Protein AF-A0A0K0EA32-F1 (afdb_monomer)

Secondary structure (DSSP, 8-state):
--TTTHHHHHHHHHHHTS------STTS----TT-------HHHHHHHHHHHHHHHS--HHHHHHHHHHHHHHHHHHHHHHHHHHT--PPTT--HHHHHHHHHHHHHHH-TT--HHHHHS-S--TTSPPPHHHHHHHHHHHHHHHHHS-HHHHTTS----GGG-SHHHHHHHHHHHHHHHHHHHHHHHHHHHHTT-

Radius of gyration: 29.3 Å; Cα contacts (8 Å, |Δi|>4): 112; chains: 1; bounding box: 72×44×86 Å

Solvent-accessible surface area (backbone atoms only — not comparable to full-atom values): 11504 Å² total; per-residue (Å²): 135,70,76,73,58,60,61,54,53,55,54,51,59,63,56,67,76,48,88,74,78,76,80,72,66,86,78,55,80,92,64,71,90,84,61,81,79,82,77,86,48,72,67,60,49,52,52,54,49,49,55,50,45,67,74,68,49,74,50,75,68,54,48,51,52,50,50,49,51,51,50,50,51,53,55,46,50,55,52,36,51,56,56,49,60,67,52,56,42,51,90,92,53,51,63,64,61,38,50,52,54,46,51,55,48,44,43,72,54,40,73,86,59,64,61,57,47,39,64,46,60,72,73,49,90,88,68,70,75,51,75,64,50,52,50,50,18,48,51,47,24,52,39,54,48,72,15,40,48,66,76,39,3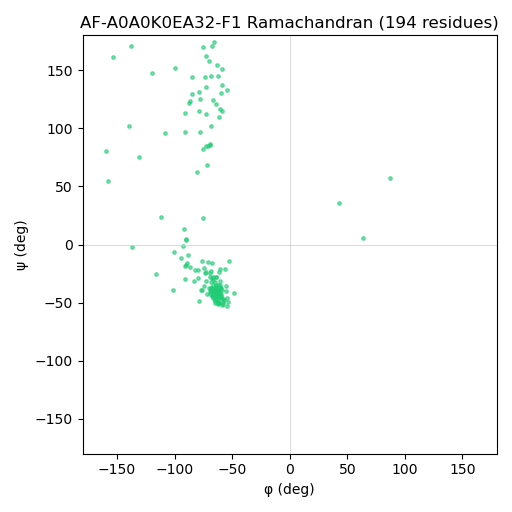9,75,68,36,81,83,67,61,77,50,54,43,10,46,43,53,54,50,55,45,31,41,56,41,47,54,53,50,52,54,51,54,53,52,52,56,50,52,58,60,63,72,72,112

Structure (mmCIF, N/CA/C/O backbone):
data_AF-A0A0K0EA32-F1
#
_entry.id   AF-A0A0K0EA32-F1
#
loop_
_atom_site.group_PDB
_atom_site.id
_atom_site.type_symbol
_atom_site.label_atom_id
_atom_site.label_alt_id
_atom_site.label_comp_id
_atom_site.label_asym_id
_atom_site.label_entity_id
_atom_site.label_seq_id
_atom_site.pdbx_PDB_ins_code
_atom_site.Cartn_x
_atom_site.Cartn_y
_atom_site.Cartn_z
_atom_site.occupancy
_atom_site.B_iso_or_equiv
_atom_site.auth_seq_id
_atom_site.auth_comp_id
_atom_site.auth_asym_id
_atom_site.auth_atom_id
_atom_site.pdbx_PDB_model_num
ATOM 1 N N . MET A 1 1 ? 45.893 27.248 -43.439 1.00 46.94 1 MET A N 1
ATOM 2 C CA . MET A 1 1 ? 45.389 26.050 -42.734 1.00 46.94 1 MET A CA 1
ATOM 3 C C . MET A 1 1 ? 45.013 26.507 -41.342 1.00 46.94 1 MET A C 1
ATOM 5 O O . MET A 1 1 ? 45.893 26.817 -40.550 1.00 46.94 1 MET A O 1
ATOM 9 N N . ASP A 1 2 ? 43.717 26.714 -41.134 1.00 43.81 2 ASP A N 1
ATOM 10 C CA . ASP A 1 2 ? 43.195 27.586 -40.085 1.00 43.81 2 ASP A CA 1
ATOM 11 C C . ASP A 1 2 ? 43.191 26.942 -38.690 1.00 43.81 2 ASP A C 1
ATOM 13 O O . ASP A 1 2 ? 42.685 25.839 -38.474 1.00 43.81 2 ASP A O 1
ATOM 17 N N . SER A 1 3 ? 43.727 27.707 -37.734 1.00 47.16 3 SER A N 1
ATOM 18 C CA . SER A 1 3 ? 43.831 27.471 -36.281 1.00 47.16 3 SER A CA 1
ATOM 19 C C . SER A 1 3 ? 42.496 27.131 -35.579 1.00 47.16 3 SER A C 1
ATOM 21 O O . SER A 1 3 ? 42.460 26.603 -34.467 1.00 47.16 3 SER A O 1
ATOM 23 N N . THR A 1 4 ? 41.367 27.356 -36.247 1.00 47.06 4 THR A N 1
ATOM 24 C CA . THR A 1 4 ? 40.002 27.138 -35.747 1.00 47.06 4 THR A CA 1
ATOM 25 C C . THR A 1 4 ? 39.573 25.669 -35.679 1.00 47.06 4 THR A C 1
ATOM 27 O O . THR A 1 4 ? 38.640 25.344 -34.942 1.00 47.06 4 THR A O 1
ATOM 30 N N . ASN A 1 5 ? 40.225 24.766 -36.421 1.00 47.91 5 ASN A N 1
ATOM 31 C CA . ASN A 1 5 ? 39.877 23.337 -36.407 1.00 47.91 5 ASN A CA 1
ATOM 32 C C . ASN A 1 5 ? 40.525 22.576 -35.238 1.00 47.91 5 ASN A C 1
ATOM 34 O O . ASN A 1 5 ? 39.907 21.664 -34.688 1.00 47.91 5 ASN A O 1
ATOM 38 N N . ALA A 1 6 ? 41.715 22.995 -34.795 1.00 49.69 6 ALA A N 1
ATOM 39 C CA . ALA A 1 6 ? 42.416 22.379 -33.665 1.00 49.69 6 ALA A CA 1
ATOM 40 C C . ALA A 1 6 ? 41.649 22.554 -32.339 1.00 49.69 6 ALA A C 1
ATOM 42 O O . ALA A 1 6 ? 41.520 21.619 -31.551 1.00 49.69 6 ALA A O 1
ATOM 43 N N . THR A 1 7 ? 41.035 23.722 -32.136 1.00 52.66 7 THR A N 1
ATOM 44 C CA . THR A 1 7 ? 40.291 24.062 -30.911 1.00 52.66 7 THR A CA 1
ATOM 45 C C . THR A 1 7 ? 38.953 23.329 -30.777 1.00 52.66 7 THR A C 1
ATOM 47 O O . THR A 1 7 ? 38.445 23.162 -29.666 1.00 52.66 7 THR A O 1
ATOM 50 N N . LYS A 1 8 ? 38.361 22.871 -31.888 1.00 52.28 8 LYS A N 1
ATOM 51 C CA . LYS A 1 8 ? 37.140 22.046 -31.864 1.00 52.28 8 LYS A CA 1
ATOM 52 C C . LYS A 1 8 ? 37.446 20.596 -31.484 1.00 52.28 8 LYS A C 1
ATOM 54 O O . LYS A 1 8 ? 36.698 20.013 -30.702 1.00 52.28 8 LYS A O 1
ATOM 59 N N . LEU A 1 9 ? 38.560 20.050 -31.974 1.00 51.03 9 LEU A N 1
ATOM 60 C CA . LEU A 1 9 ? 38.994 18.684 -31.668 1.00 51.03 9 LEU A CA 1
ATOM 61 C C . LEU A 1 9 ? 39.428 18.534 -30.197 1.00 51.03 9 LEU A C 1
ATOM 63 O O . LEU A 1 9 ? 39.088 17.540 -29.560 1.00 51.03 9 LEU A O 1
ATOM 67 N N . GLU A 1 10 ? 40.077 19.558 -29.629 1.00 52.84 10 GLU A N 1
ATOM 68 C CA . GLU A 1 10 ? 40.438 19.623 -28.200 1.00 52.84 10 GLU A CA 1
ATOM 69 C C . GLU A 1 10 ? 39.224 19.666 -27.259 1.00 52.84 10 GLU A C 1
ATOM 71 O O . GLU A 1 10 ? 39.254 19.118 -26.155 1.00 52.84 10 GLU A O 1
ATOM 76 N N . LYS A 1 11 ? 38.131 20.321 -27.674 1.00 53.47 11 LYS A N 1
ATOM 77 C CA . LYS A 1 11 ? 36.888 20.342 -26.887 1.00 53.47 11 LYS A CA 1
ATOM 78 C C . LYS A 1 11 ? 36.203 18.975 -26.872 1.00 53.47 11 LYS A C 1
ATOM 80 O O . LYS A 1 11 ? 35.705 18.579 -25.824 1.00 53.47 11 LYS A O 1
ATOM 85 N N . LEU A 1 12 ? 36.241 18.246 -27.991 1.00 47.94 12 LEU A N 1
ATOM 86 C CA . LEU A 1 12 ? 35.686 16.892 -28.112 1.00 47.94 12 LEU A CA 1
ATOM 87 C C . LEU A 1 12 ? 36.466 15.859 -27.286 1.00 47.94 12 LEU A C 1
ATOM 89 O O . LEU A 1 12 ? 35.857 15.032 -26.609 1.00 47.94 12 LEU A O 1
ATOM 93 N N . THR A 1 13 ? 37.799 15.944 -27.267 1.00 51.16 13 THR A N 1
ATOM 94 C CA . THR A 1 13 ? 38.648 15.043 -26.460 1.00 51.16 13 THR A CA 1
ATOM 95 C C . THR A 1 13 ? 38.458 15.248 -24.957 1.00 51.16 13 THR A C 1
ATOM 97 O O . THR A 1 13 ? 38.542 14.286 -24.196 1.00 51.16 13 THR A O 1
ATOM 100 N N . LYS A 1 14 ? 38.122 16.466 -24.508 1.00 51.94 14 LYS A N 1
ATOM 101 C CA . LYS A 1 14 ? 37.807 16.737 -23.093 1.00 51.94 14 LYS A CA 1
ATOM 102 C C . LYS A 1 14 ? 36.453 16.180 -22.643 1.00 51.94 14 LYS A C 1
ATOM 104 O O . LYS A 1 14 ? 36.330 15.800 -21.483 1.00 51.94 14 LYS A O 1
ATOM 109 N N . THR A 1 15 ? 35.459 16.100 -23.528 1.00 48.88 15 THR A N 1
ATOM 110 C CA . THR A 1 15 ? 34.155 15.479 -23.222 1.00 48.88 15 THR A CA 1
ATOM 111 C C . THR A 1 15 ? 34.164 13.958 -23.351 1.00 48.88 15 THR A C 1
ATOM 113 O O . THR A 1 15 ? 33.343 13.303 -22.722 1.00 48.88 15 THR A O 1
ATOM 116 N N . PHE A 1 16 ? 35.105 13.383 -24.108 1.00 40.44 16 PHE A N 1
ATOM 117 C CA . PHE A 1 16 ? 35.206 11.930 -24.296 1.00 40.44 16 PHE A CA 1
ATOM 118 C C . PHE A 1 16 ? 35.643 11.180 -23.023 1.00 40.44 16 PHE A C 1
ATOM 120 O O . PHE A 1 16 ? 35.297 10.020 -22.840 1.00 40.44 16 PHE A O 1
ATOM 127 N N . ASN A 1 17 ? 36.348 11.858 -22.109 1.00 45.97 17 ASN A N 1
ATOM 128 C CA . ASN A 1 17 ? 36.774 11.298 -20.819 1.00 45.97 17 ASN A CA 1
ATOM 129 C C . ASN A 1 17 ? 35.759 11.508 -19.682 1.00 45.97 17 ASN A C 1
ATOM 131 O O . ASN A 1 17 ? 36.055 11.183 -18.532 1.00 45.97 17 ASN A O 1
ATOM 135 N N . GLN A 1 18 ? 34.581 12.073 -19.962 1.00 46.31 18 GLN A N 1
ATOM 136 C CA . GLN A 1 18 ? 33.500 12.084 -18.982 1.00 46.31 18 GLN A CA 1
ATOM 137 C C . GLN A 1 18 ? 32.737 10.761 -19.090 1.00 46.31 18 GLN A C 1
ATOM 139 O O . GLN A 1 18 ? 32.333 10.399 -20.196 1.00 46.31 18 GLN A O 1
ATOM 144 N N . PRO A 1 19 ? 32.507 10.036 -17.982 1.00 41.94 19 PRO A N 1
ATOM 145 C CA . PRO A 1 19 ? 31.658 8.857 -17.994 1.00 41.94 19 PRO A CA 1
ATOM 146 C C . PRO A 1 19 ? 30.212 9.313 -18.220 1.00 41.94 19 PRO A C 1
ATOM 148 O O . PRO A 1 19 ? 29.454 9.566 -17.286 1.00 41.94 19 PRO A O 1
ATOM 151 N N . LEU A 1 20 ? 29.835 9.473 -19.487 1.00 46.56 20 LEU A N 1
ATOM 152 C CA . LEU A 1 20 ? 28.455 9.642 -19.913 1.00 46.56 20 LEU A CA 1
ATOM 153 C C . LEU A 1 20 ? 27.744 8.312 -19.691 1.00 46.56 20 LEU A C 1
ATOM 155 O O . LEU A 1 20 ? 27.714 7.484 -20.588 1.00 46.56 20 LEU A O 1
ATOM 159 N N . GLY A 1 21 ? 27.225 8.105 -18.479 1.00 40.31 21 GLY A N 1
ATOM 160 C CA . GLY A 1 21 ? 26.067 7.252 -18.197 1.00 40.31 21 GLY A CA 1
ATOM 161 C C . GLY A 1 21 ? 25.996 5.898 -18.910 1.00 40.31 21 GLY A C 1
ATOM 162 O O . GLY A 1 21 ? 24.899 5.467 -19.246 1.00 40.31 21 GLY A O 1
ATOM 163 N N . LEU A 1 22 ? 27.125 5.222 -19.139 1.00 40.19 22 LEU A N 1
ATOM 164 C CA . LEU A 1 22 ? 27.180 3.860 -19.665 1.00 40.19 22 LEU A CA 1
ATOM 165 C C . LEU A 1 22 ? 26.923 2.874 -18.525 1.00 40.19 22 LEU A C 1
ATOM 167 O O . LEU A 1 22 ? 27.772 2.065 -18.165 1.00 40.19 22 LEU A O 1
ATOM 171 N N . LEU A 1 23 ? 25.734 2.947 -17.935 1.00 37.66 23 LEU A N 1
ATOM 172 C CA . LEU A 1 23 ? 25.178 1.772 -17.288 1.00 37.66 23 LEU A CA 1
ATOM 173 C C . LEU A 1 23 ? 24.602 0.906 -18.410 1.00 37.66 23 LEU A C 1
ATOM 175 O O . LEU A 1 23 ? 23.647 1.300 -19.073 1.00 37.66 23 LEU A O 1
ATOM 179 N N . THR A 1 24 ? 25.209 -0.272 -18.591 1.00 43.16 24 THR A N 1
ATOM 180 C CA . THR A 1 24 ? 24.746 -1.431 -19.383 1.00 43.16 24 THR A CA 1
ATOM 181 C C . THR A 1 24 ? 25.080 -1.491 -20.885 1.00 43.16 24 THR A C 1
ATOM 183 O O . THR A 1 24 ? 24.213 -1.719 -21.718 1.00 43.16 24 THR A O 1
ATOM 186 N N . LEU A 1 25 ? 26.369 -1.430 -21.244 1.00 37.81 25 LEU A N 1
ATOM 187 C CA . LEU A 1 25 ? 26.857 -2.147 -22.446 1.00 37.81 25 LEU A CA 1
ATOM 188 C C . LEU A 1 25 ? 27.309 -3.588 -22.134 1.00 37.81 25 LEU A C 1
ATOM 190 O O . LEU A 1 25 ? 27.387 -4.407 -23.042 1.00 37.81 25 LEU A O 1
ATOM 194 N N . GLU A 1 26 ? 27.533 -3.932 -20.860 1.00 40.78 26 GLU A N 1
ATOM 195 C CA . GLU A 1 26 ? 27.958 -5.279 -20.428 1.00 40.78 26 GLU A CA 1
ATOM 196 C C . GLU A 1 26 ? 26.894 -6.374 -20.638 1.00 40.78 26 GLU A C 1
ATOM 198 O O . GLU A 1 26 ? 27.217 -7.558 -20.606 1.00 40.78 26 GLU A O 1
ATOM 203 N N . ALA A 1 27 ? 25.630 -6.002 -20.870 1.00 42.00 27 ALA A N 1
ATOM 204 C CA . ALA A 1 27 ? 24.536 -6.953 -21.087 1.00 42.00 27 ALA A CA 1
ATOM 205 C C . ALA A 1 27 ? 24.355 -7.363 -22.559 1.00 42.00 27 ALA A C 1
ATOM 207 O O . ALA A 1 27 ? 23.586 -8.282 -22.846 1.00 42.00 27 ALA A O 1
ATOM 208 N N . PHE A 1 28 ? 25.042 -6.704 -23.497 1.00 38.72 28 PHE A N 1
ATOM 209 C CA . PHE A 1 28 ? 25.019 -7.125 -24.891 1.00 38.72 28 PHE A CA 1
ATOM 210 C C . PHE A 1 28 ? 26.121 -8.157 -25.110 1.00 38.72 28 PHE A C 1
ATOM 212 O O . PHE A 1 28 ? 27.292 -7.845 -24.885 1.00 38.72 28 PHE A O 1
ATOM 219 N N . PRO A 1 29 ? 25.795 -9.377 -25.569 1.00 41.81 29 PRO A N 1
ATOM 220 C CA . PRO A 1 29 ? 26.813 -10.324 -25.964 1.00 41.81 29 PRO A CA 1
ATOM 221 C C . PRO A 1 29 ? 27.436 -9.803 -27.263 1.00 41.81 29 PRO A C 1
ATOM 223 O O . PRO A 1 29 ? 27.069 -10.222 -28.358 1.00 41.81 29 PRO A O 1
ATOM 226 N N . ILE A 1 30 ? 28.421 -8.907 -27.159 1.00 45.12 30 ILE A N 1
ATOM 227 C CA . ILE A 1 30 ? 29.460 -8.758 -28.185 1.00 45.12 30 ILE A CA 1
ATOM 228 C C . ILE A 1 30 ? 30.336 -10.005 -28.047 1.00 45.12 30 ILE A C 1
ATOM 230 O O . ILE A 1 30 ? 31.430 -9.995 -27.496 1.00 45.12 30 ILE A O 1
ATOM 234 N N . GLY A 1 31 ? 29.749 -11.140 -28.396 1.00 38.09 31 GLY A N 1
ATOM 235 C CA . GLY A 1 31 ? 30.183 -12.439 -27.926 1.00 38.09 31 GLY A CA 1
ATOM 236 C C . GLY A 1 31 ? 29.708 -13.519 -28.869 1.00 38.09 31 GLY A C 1
ATOM 237 O O . GLY A 1 31 ? 29.070 -14.473 -28.444 1.00 38.09 31 GLY A O 1
ATOM 238 N N . ASN A 1 32 ? 30.046 -13.381 -30.148 1.00 37.72 32 ASN A N 1
ATOM 239 C CA . ASN A 1 32 ? 30.426 -14.558 -30.907 1.00 37.72 32 ASN A CA 1
ATOM 240 C C . ASN A 1 32 ? 31.943 -14.457 -31.139 1.00 37.72 32 ASN A C 1
ATOM 242 O O . ASN A 1 32 ? 32.365 -13.749 -32.051 1.00 37.72 32 ASN A O 1
ATOM 246 N N . PRO A 1 33 ? 32.787 -15.091 -30.303 1.00 45.38 33 PRO A N 1
ATOM 247 C CA . PRO A 1 33 ? 34.244 -14.934 -30.344 1.00 45.38 33 PRO A CA 1
ATOM 248 C C . PRO A 1 33 ? 34.896 -15.684 -31.522 1.00 45.38 33 PRO A C 1
ATOM 250 O O . PRO A 1 33 ? 36.066 -16.043 -31.459 1.00 45.38 33 PRO A O 1
ATOM 253 N N . VAL A 1 34 ? 34.147 -15.977 -32.587 1.00 44.06 34 VAL A N 1
ATOM 254 C CA . VAL A 1 34 ? 34.608 -16.845 -33.682 1.00 44.06 34 VAL A CA 1
ATOM 255 C C . VAL A 1 34 ? 35.221 -16.047 -34.837 1.00 44.06 34 VAL A C 1
ATOM 257 O O . VAL A 1 34 ? 35.870 -16.629 -35.700 1.00 44.06 34 VAL A O 1
ATOM 260 N N . ILE A 1 35 ? 35.071 -14.721 -34.863 1.00 44.53 35 ILE A N 1
ATOM 261 C CA . ILE A 1 35 ? 35.641 -13.889 -35.925 1.00 44.53 35 ILE A CA 1
ATOM 262 C C . ILE A 1 35 ? 36.186 -12.616 -35.283 1.00 44.53 35 ILE A C 1
ATOM 264 O O . ILE A 1 35 ? 35.417 -11.719 -34.950 1.00 44.53 35 ILE A O 1
ATOM 268 N N . GLU A 1 36 ? 37.505 -12.531 -35.097 1.00 46.28 36 GLU A N 1
ATOM 269 C CA . GLU A 1 36 ? 38.161 -11.226 -34.985 1.00 46.28 36 GLU A CA 1
ATOM 270 C C . GLU A 1 36 ? 37.850 -10.473 -36.285 1.00 46.28 36 GLU A C 1
ATOM 272 O O . GLU A 1 36 ? 38.261 -10.942 -37.353 1.00 46.28 36 GLU A O 1
ATOM 277 N N . PRO A 1 37 ? 37.096 -9.358 -36.253 1.00 49.03 37 PRO A N 1
ATOM 278 C CA . PRO A 1 37 ? 36.830 -8.600 -37.462 1.00 49.03 37 PRO A CA 1
ATOM 279 C C . PRO A 1 37 ? 38.180 -8.124 -37.987 1.00 49.03 37 PRO A C 1
ATOM 281 O O . PRO A 1 37 ? 38.843 -7.295 -37.360 1.00 49.03 37 PRO A O 1
ATOM 284 N N . THR A 1 38 ? 38.630 -8.688 -39.107 1.00 52.06 38 THR A N 1
ATOM 285 C CA . THR A 1 38 ? 39.853 -8.235 -39.765 1.00 52.06 38 THR A CA 1
ATOM 286 C C . THR A 1 38 ? 39.502 -6.928 -40.453 1.00 52.06 38 THR A C 1
ATOM 288 O O . THR A 1 38 ? 39.103 -6.887 -41.605 1.00 52.06 38 THR A O 1
ATOM 291 N N . MET A 1 39 ? 39.531 -5.865 -39.667 1.00 53.59 39 MET A N 1
ATOM 292 C CA . MET A 1 39 ? 39.147 -4.521 -40.045 1.00 53.59 39 MET A CA 1
ATOM 293 C C . MET A 1 39 ? 40.148 -3.963 -41.058 1.00 53.59 39 MET A C 1
ATOM 295 O O . MET A 1 39 ? 41.253 -3.574 -40.682 1.00 53.59 39 MET A O 1
ATOM 299 N N . VAL A 1 40 ? 39.787 -3.962 -42.347 1.00 57.75 40 VAL A N 1
ATOM 300 C CA . VAL A 1 40 ? 40.710 -3.598 -43.438 1.00 57.75 40 VAL A CA 1
ATOM 301 C C . VAL A 1 40 ? 40.660 -2.103 -43.771 1.00 57.75 40 VAL A C 1
ATOM 303 O O . VAL A 1 40 ? 41.599 -1.574 -44.367 1.00 57.75 40 VAL A O 1
ATOM 306 N N . SER A 1 41 ? 39.600 -1.392 -43.362 1.00 63.91 41 SER A N 1
ATOM 307 C CA . SER A 1 41 ? 39.470 0.059 -43.544 1.00 63.91 41 SER A CA 1
ATOM 308 C C . SER A 1 41 ? 38.562 0.725 -42.504 1.00 63.91 41 SER A C 1
ATOM 310 O O . SER A 1 41 ? 37.746 0.081 -41.848 1.00 63.91 41 SER A O 1
ATOM 312 N N . PHE A 1 42 ? 38.695 2.045 -42.357 1.00 53.28 42 PHE A N 1
ATOM 313 C CA . PHE A 1 42 ? 37.843 2.838 -41.468 1.00 53.28 42 PHE A CA 1
ATOM 314 C C . PHE A 1 42 ? 36.388 2.917 -41.963 1.00 53.28 42 PHE A C 1
ATOM 316 O O . PHE A 1 42 ? 35.472 2.933 -41.147 1.00 53.28 42 PHE A O 1
ATOM 323 N N . ASP A 1 43 ? 36.170 2.896 -43.280 1.00 67.31 43 ASP A N 1
ATOM 324 C CA . ASP A 1 43 ? 34.829 2.960 -43.874 1.00 67.31 43 ASP A CA 1
ATOM 325 C C . ASP A 1 43 ? 34.025 1.682 -43.583 1.00 67.31 43 ASP A C 1
ATOM 327 O O . ASP A 1 43 ? 32.873 1.752 -43.164 1.00 67.31 43 ASP A O 1
ATOM 331 N N . GLU A 1 44 ? 34.675 0.518 -43.647 1.00 60.69 44 GLU A N 1
ATOM 332 C CA . GLU A 1 44 ? 34.091 -0.773 -43.254 1.00 60.69 44 GLU A CA 1
ATOM 333 C C . GLU A 1 44 ? 33.743 -0.827 -41.751 1.00 60.69 44 GLU A C 1
ATOM 335 O O . GLU A 1 44 ? 32.798 -1.500 -41.340 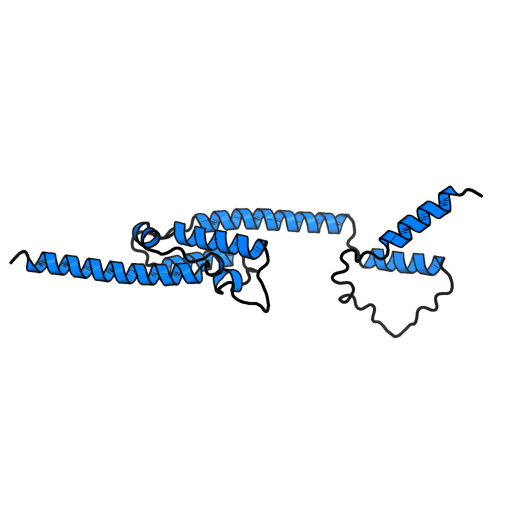1.00 60.69 44 GLU A O 1
ATOM 340 N N . CYS A 1 45 ? 34.466 -0.067 -40.915 1.00 65.25 45 CYS A N 1
ATOM 341 C CA . CYS A 1 45 ? 34.160 0.081 -39.484 1.00 65.25 45 CYS A CA 1
ATOM 342 C C . CYS A 1 45 ? 32.826 0.786 -39.303 1.00 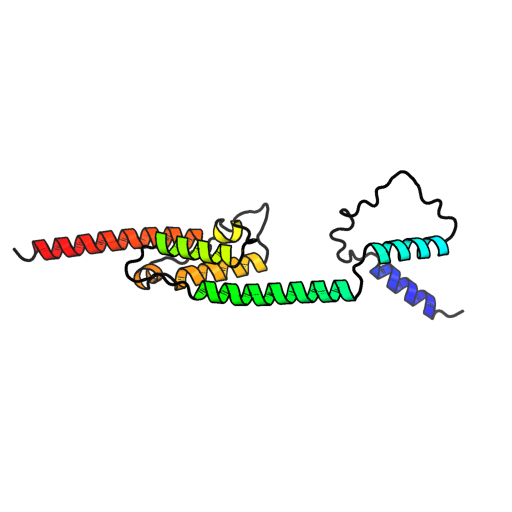65.25 45 CYS A C 1
ATOM 344 O O . CYS A 1 45 ? 31.984 0.368 -38.507 1.00 65.25 45 CYS A O 1
ATOM 346 N N . ILE A 1 46 ? 32.662 1.884 -40.040 1.00 68.94 46 ILE A N 1
ATOM 347 C CA . ILE A 1 46 ? 31.489 2.744 -39.972 1.00 68.94 46 ILE A CA 1
ATOM 348 C C . ILE A 1 46 ? 30.274 1.986 -40.496 1.00 68.94 46 ILE A C 1
ATOM 350 O O . ILE A 1 46 ? 29.234 2.011 -39.844 1.00 68.94 46 ILE A O 1
ATOM 354 N N . GLU A 1 47 ? 30.405 1.276 -41.615 1.00 70.69 47 GLU A N 1
ATOM 355 C CA . GLU A 1 47 ? 29.317 0.474 -42.183 1.00 70.69 47 GLU A CA 1
ATOM 356 C C . GLU A 1 47 ? 28.873 -0.641 -41.230 1.00 70.69 47 GLU A C 1
ATOM 358 O O . GLU A 1 47 ? 27.695 -0.697 -40.877 1.00 70.69 47 GLU A O 1
ATOM 363 N N . ASN A 1 48 ? 29.803 -1.444 -40.701 1.00 64.62 48 ASN A N 1
ATOM 364 C CA . ASN A 1 48 ? 29.465 -2.492 -39.731 1.00 64.62 48 ASN A CA 1
ATOM 365 C C . ASN A 1 48 ? 28.863 -1.923 -38.440 1.00 64.62 48 ASN A C 1
ATOM 367 O O . ASN A 1 48 ? 27.920 -2.485 -37.884 1.00 64.62 48 ASN A O 1
ATOM 371 N N . THR A 1 49 ? 29.379 -0.791 -37.959 1.00 64.88 49 THR A N 1
ATOM 372 C CA . THR A 1 49 ? 28.842 -0.131 -36.763 1.00 64.88 49 THR A CA 1
ATOM 373 C C . THR A 1 49 ? 27.429 0.389 -37.012 1.00 64.88 49 THR A C 1
ATOM 375 O O . THR A 1 49 ? 26.568 0.227 -36.151 1.00 64.88 49 THR A O 1
ATOM 378 N N . ASN A 1 50 ? 27.157 0.957 -38.187 1.00 65.94 50 ASN A N 1
ATOM 379 C CA . ASN A 1 50 ? 25.822 1.418 -38.560 1.00 65.94 50 ASN A CA 1
ATOM 380 C C . ASN A 1 50 ? 24.838 0.250 -38.690 1.00 65.94 50 ASN A C 1
ATOM 382 O O . ASN A 1 50 ? 23.739 0.342 -38.152 1.00 65.94 50 ASN A O 1
ATOM 386 N N . GLU A 1 51 ? 25.234 -0.871 -39.299 1.00 66.50 51 GLU A N 1
ATOM 387 C CA . GLU A 1 51 ? 24.386 -2.071 -39.364 1.00 66.50 51 GLU A CA 1
ATOM 388 C C . GLU A 1 51 ? 24.061 -2.633 -37.975 1.00 66.50 51 GLU A C 1
ATOM 390 O O . GLU A 1 51 ? 22.936 -3.061 -37.709 1.00 66.50 51 GLU A O 1
ATOM 395 N N . ILE A 1 52 ? 25.037 -2.629 -37.065 1.00 61.34 52 ILE A N 1
ATOM 396 C CA . ILE A 1 52 ? 24.842 -3.057 -35.677 1.00 61.34 52 ILE A CA 1
ATOM 397 C C . ILE A 1 52 ? 23.912 -2.082 -34.943 1.00 61.34 52 ILE A C 1
ATOM 399 O O . ILE A 1 52 ? 22.994 -2.517 -34.249 1.00 61.34 52 ILE A O 1
ATOM 403 N N . ILE A 1 53 ? 24.100 -0.772 -35.120 1.00 59.75 53 ILE A N 1
ATOM 404 C CA . ILE A 1 53 ? 23.242 0.266 -34.536 1.00 59.75 53 ILE A CA 1
ATOM 405 C C . ILE A 1 53 ? 21.799 0.124 -35.028 1.00 59.75 53 ILE A C 1
ATOM 407 O O . ILE A 1 53 ? 20.888 0.160 -34.205 1.00 59.75 53 ILE A O 1
ATOM 411 N N . GLU A 1 54 ? 21.577 -0.081 -36.328 1.00 62.28 54 GLU A N 1
ATOM 412 C CA . GLU A 1 54 ? 20.234 -0.264 -36.896 1.00 62.28 54 GLU A CA 1
ATOM 413 C C . GLU A 1 54 ? 19.569 -1.573 -36.452 1.00 62.28 54 GLU A C 1
ATOM 415 O O . GLU A 1 54 ? 18.346 -1.630 -36.342 1.00 62.28 54 GLU A O 1
ATOM 420 N N . ARG A 1 55 ? 20.352 -2.617 -36.147 1.00 59.78 55 ARG A N 1
ATOM 421 C CA . ARG A 1 55 ? 19.836 -3.886 -35.603 1.00 59.78 55 ARG A CA 1
ATOM 422 C C . ARG A 1 55 ? 19.536 -3.843 -34.105 1.00 59.78 55 ARG A C 1
ATOM 424 O O . ARG A 1 55 ? 18.701 -4.619 -33.649 1.00 59.78 55 ARG A O 1
ATOM 431 N N . ILE A 1 56 ? 20.240 -3.011 -33.336 1.00 58.31 56 ILE A N 1
ATOM 432 C CA . ILE A 1 56 ? 20.176 -3.010 -31.864 1.00 58.31 56 ILE A CA 1
ATOM 433 C C . ILE A 1 56 ? 19.307 -1.875 -31.322 1.00 58.31 56 ILE A C 1
ATOM 435 O O . ILE A 1 56 ? 18.602 -2.063 -30.329 1.00 58.31 56 ILE A O 1
ATOM 439 N N . ILE A 1 57 ? 19.374 -0.686 -31.921 1.00 64.06 57 ILE A N 1
ATOM 440 C CA . ILE A 1 57 ? 18.672 0.487 -31.403 1.00 64.06 57 ILE A CA 1
ATOM 441 C C . ILE A 1 57 ? 17.247 0.499 -31.960 1.00 64.06 57 ILE A C 1
ATOM 443 O O . ILE A 1 57 ? 17.087 0.558 -33.179 1.00 64.06 57 ILE A O 1
ATOM 447 N N . PRO A 1 58 ? 16.213 0.532 -31.093 1.00 66.94 58 PRO A N 1
ATOM 448 C CA . PRO A 1 58 ? 14.837 0.587 -31.550 1.00 66.94 58 PRO A CA 1
ATOM 449 C C . PRO A 1 58 ? 14.628 1.771 -32.492 1.00 66.94 58 PRO A C 1
ATOM 451 O O . PRO A 1 58 ? 15.049 2.908 -32.213 1.00 66.94 58 PRO A O 1
ATOM 454 N N . ASN A 1 59 ? 13.974 1.513 -33.619 1.00 75.25 59 ASN A N 1
ATOM 455 C CA . ASN A 1 59 ? 13.732 2.534 -34.625 1.00 75.25 59 ASN A CA 1
ATOM 456 C C . ASN A 1 59 ? 12.791 3.627 -34.072 1.00 75.25 59 ASN A C 1
ATOM 458 O O . ASN A 1 59 ? 12.310 3.592 -32.935 1.00 75.25 59 ASN A O 1
ATOM 462 N N . LYS A 1 60 ? 12.562 4.695 -34.841 1.00 70.19 60 LYS A N 1
ATOM 463 C CA . LYS A 1 60 ? 11.762 5.833 -34.356 1.00 70.19 60 LYS A CA 1
ATOM 464 C C . LYS A 1 60 ? 10.342 5.421 -33.941 1.00 70.19 60 LYS A C 1
ATOM 466 O O . LYS A 1 60 ? 9.842 5.945 -32.949 1.00 70.19 60 LYS A O 1
ATOM 471 N N . GLU A 1 61 ? 9.711 4.515 -34.675 1.00 71.94 61 GLU A N 1
ATOM 472 C CA . GLU A 1 61 ? 8.345 4.056 -34.409 1.00 71.94 61 GLU A CA 1
ATOM 473 C C . GLU A 1 61 ? 8.290 3.172 -33.164 1.00 71.94 61 GLU A C 1
ATOM 475 O O . GLU A 1 61 ? 7.458 3.408 -32.290 1.00 71.94 61 GLU A O 1
ATOM 480 N N . GLU A 1 62 ? 9.249 2.262 -33.005 1.00 67.31 62 GLU A N 1
ATOM 481 C CA . GLU A 1 62 ? 9.396 1.435 -31.803 1.00 67.31 62 GLU A CA 1
ATOM 482 C C . GLU A 1 62 ? 9.640 2.286 -30.552 1.00 67.31 62 GLU A C 1
ATOM 484 O O . GLU A 1 62 ? 9.005 2.074 -29.520 1.00 67.31 62 GLU A O 1
ATOM 489 N N . ARG A 1 63 ? 10.482 3.325 -30.645 1.00 70.19 63 ARG A N 1
ATOM 490 C CA . ARG A 1 63 ? 10.690 4.276 -29.539 1.00 70.19 63 ARG A CA 1
ATOM 491 C C . ARG A 1 63 ? 9.430 5.066 -29.201 1.00 70.19 63 ARG A C 1
ATOM 493 O O . ARG A 1 63 ? 9.171 5.319 -28.026 1.00 70.19 63 ARG A O 1
ATOM 500 N N . MET A 1 64 ? 8.641 5.471 -30.199 1.00 59.81 64 MET A N 1
ATOM 501 C CA . MET A 1 64 ? 7.364 6.151 -29.951 1.00 59.81 64 MET A CA 1
ATOM 502 C C . MET A 1 64 ? 6.352 5.225 -29.275 1.00 59.81 64 MET A C 1
ATOM 504 O O . MET A 1 64 ? 5.677 5.661 -28.342 1.00 59.81 64 MET A O 1
ATOM 508 N N . GLU A 1 65 ? 6.272 3.960 -29.689 1.00 60.88 65 GLU A N 1
ATOM 509 C CA . GLU A 1 65 ? 5.379 2.979 -29.068 1.00 60.88 65 GLU A CA 1
ATOM 510 C C . GLU A 1 65 ? 5.827 2.640 -27.639 1.00 60.88 65 GLU A C 1
ATOM 512 O O . GLU A 1 65 ? 5.002 2.630 -26.726 1.00 60.88 65 GLU A O 1
ATOM 517 N N . MET A 1 66 ? 7.134 2.493 -27.391 1.00 62.38 66 MET A N 1
ATOM 518 C CA . MET A 1 66 ? 7.682 2.352 -26.036 1.00 62.38 66 MET A CA 1
ATOM 519 C C . MET A 1 66 ? 7.349 3.559 -25.152 1.00 62.38 66 MET A C 1
ATOM 521 O O . MET A 1 66 ? 6.884 3.390 -24.026 1.00 62.38 66 MET A O 1
ATOM 525 N N . ASN A 1 67 ? 7.527 4.784 -25.654 1.00 62.69 67 ASN A N 1
ATOM 526 C CA . ASN A 1 67 ? 7.197 6.000 -24.906 1.00 62.69 67 ASN A CA 1
ATOM 527 C C . ASN A 1 67 ? 5.698 6.103 -24.608 1.00 62.69 67 ASN A C 1
ATOM 529 O O . ASN A 1 67 ? 5.309 6.494 -23.508 1.00 62.69 67 ASN A O 1
ATOM 533 N N . LYS A 1 68 ? 4.846 5.712 -25.559 1.00 49.41 68 LYS A N 1
ATOM 534 C CA . LYS A 1 68 ? 3.396 5.633 -25.368 1.00 49.41 68 LYS A CA 1
ATOM 535 C C . LYS A 1 68 ? 3.034 4.582 -24.321 1.00 49.41 68 LYS A C 1
ATOM 537 O O . LYS A 1 68 ? 2.205 4.856 -23.459 1.00 49.41 68 LYS A O 1
ATOM 542 N N . HIS A 1 69 ? 3.683 3.421 -24.340 1.00 56.03 69 HIS A N 1
ATOM 543 C CA . HIS A 1 69 ? 3.498 2.380 -23.333 1.00 56.03 69 HIS A CA 1
ATOM 544 C C . HIS A 1 69 ? 3.926 2.857 -21.935 1.00 56.03 69 HIS A C 1
ATOM 546 O O . HIS A 1 69 ? 3.192 2.660 -20.969 1.00 56.03 69 HIS A O 1
ATOM 552 N N . LEU A 1 70 ? 5.062 3.552 -21.818 1.00 58.47 70 LEU A N 1
ATOM 553 C CA . LEU A 1 70 ? 5.528 4.157 -20.564 1.00 58.47 70 LEU A CA 1
ATOM 554 C C . LEU A 1 70 ? 4.570 5.241 -20.055 1.00 58.47 70 LEU A C 1
ATOM 556 O O . LEU A 1 70 ? 4.226 5.253 -18.874 1.00 58.47 70 LEU A O 1
ATOM 560 N N . ALA A 1 71 ? 4.085 6.113 -20.941 1.00 45.47 71 ALA A N 1
ATOM 561 C CA . ALA A 1 71 ? 3.102 7.137 -20.598 1.00 45.47 71 ALA A CA 1
ATOM 562 C C . ALA A 1 71 ? 1.776 6.516 -20.133 1.00 45.47 71 ALA A C 1
ATOM 564 O O . ALA A 1 71 ? 1.219 6.943 -19.126 1.00 45.47 71 ALA A O 1
ATOM 565 N N . LEU A 1 72 ? 1.295 5.468 -20.808 1.00 48.34 72 LEU A N 1
ATOM 566 C CA . LEU A 1 72 ? 0.097 4.730 -20.400 1.00 48.34 72 LEU A CA 1
ATOM 567 C C . LEU A 1 72 ? 0.299 3.988 -19.076 1.00 48.34 72 LEU A C 1
ATOM 569 O O . LEU A 1 72 ? -0.616 3.984 -18.258 1.00 48.34 72 LEU A O 1
ATOM 573 N N . LYS A 1 73 ? 1.480 3.404 -18.830 1.00 58.81 73 LYS A N 1
ATOM 574 C CA . LYS A 1 73 ? 1.830 2.776 -17.545 1.00 58.81 73 LYS A CA 1
ATOM 575 C C . LYS A 1 73 ? 1.848 3.806 -16.411 1.00 58.81 73 LYS A C 1
ATOM 577 O O . LYS A 1 73 ? 1.347 3.509 -15.335 1.00 58.81 73 LYS A O 1
ATOM 582 N N . SER A 1 74 ? 2.343 5.015 -16.675 1.00 59.94 74 SER A N 1
ATOM 583 C CA . SER A 1 74 ? 2.343 6.139 -15.727 1.00 59.94 74 SER A CA 1
ATOM 584 C C . SER A 1 74 ? 0.933 6.687 -15.454 1.00 59.94 74 SER A C 1
ATOM 586 O O . SER A 1 74 ? 0.551 6.908 -14.311 1.00 59.94 74 SER A O 1
ATOM 588 N N . ILE A 1 75 ? 0.096 6.839 -16.487 1.00 53.56 75 ILE A N 1
ATOM 589 C CA . ILE A 1 75 ? -1.307 7.257 -16.313 1.00 53.56 75 ILE A CA 1
ATOM 590 C C . ILE A 1 75 ? -2.099 6.193 -15.542 1.00 53.56 75 ILE A C 1
ATOM 592 O O . ILE A 1 75 ? -2.886 6.536 -14.660 1.00 53.56 75 ILE A O 1
ATOM 596 N N . ARG A 1 76 ? -1.881 4.907 -15.854 1.00 58.12 76 ARG A N 1
ATOM 597 C CA . ARG A 1 76 ? -2.485 3.786 -15.125 1.00 58.12 76 ARG A CA 1
ATOM 598 C C . ARG A 1 76 ? -2.052 3.783 -13.666 1.00 58.12 76 ARG A C 1
ATOM 600 O O . ARG A 1 76 ? -2.925 3.833 -12.817 1.00 58.12 76 ARG A O 1
ATOM 607 N N . SER A 1 77 ? -0.755 3.875 -13.365 1.00 64.75 77 SER A N 1
ATOM 608 C CA . SER A 1 77 ? -0.276 3.873 -11.976 1.00 64.75 77 SER A CA 1
ATOM 609 C C . SER A 1 77 ? -0.852 5.022 -11.140 1.00 64.75 77 SER A C 1
ATOM 611 O O . SER A 1 77 ? -1.208 4.813 -9.983 1.00 64.75 77 SER A O 1
ATOM 613 N N . VAL A 1 78 ? -1.023 6.215 -11.721 1.00 64.69 78 VAL A N 1
ATOM 614 C CA . VAL A 1 78 ? -1.686 7.346 -11.046 1.00 64.69 78 VAL A CA 1
ATOM 615 C C . VAL A 1 78 ? -3.162 7.045 -10.767 1.00 64.69 78 VAL A C 1
ATOM 617 O O . VAL A 1 78 ? -3.631 7.264 -9.650 1.00 64.69 78 VAL A O 1
ATOM 620 N N . TYR A 1 79 ? -3.897 6.526 -11.753 1.00 61.25 79 TYR A N 1
ATOM 621 C CA . TYR A 1 79 ? -5.305 6.152 -11.582 1.00 61.25 79 TYR A CA 1
ATOM 622 C C . TYR A 1 79 ? -5.477 5.019 -10.559 1.00 61.25 79 TYR A C 1
ATOM 624 O O . TYR A 1 79 ? -6.353 5.068 -9.697 1.00 61.25 79 TYR A O 1
ATOM 632 N N . ASP A 1 80 ? -4.589 4.036 -10.609 1.00 77.56 80 ASP A N 1
ATOM 633 C CA . ASP A 1 80 ? -4.583 2.859 -9.753 1.00 77.56 80 ASP A CA 1
ATOM 634 C C . ASP A 1 80 ? -4.293 3.225 -8.283 1.00 77.56 80 ASP A C 1
ATOM 636 O O . ASP A 1 80 ? -4.909 2.659 -7.374 1.00 77.56 80 ASP A O 1
ATOM 640 N N . ILE A 1 81 ? -3.449 4.236 -8.028 1.00 75.25 81 ILE A N 1
ATOM 641 C CA . ILE A 1 81 ? -3.236 4.817 -6.688 1.00 75.25 81 ILE A CA 1
ATOM 642 C C . ILE A 1 81 ? -4.496 5.532 -6.175 1.00 75.25 81 ILE A C 1
ATOM 644 O O . ILE A 1 81 ? -4.858 5.380 -5.005 1.00 75.25 81 ILE A O 1
ATOM 648 N N . GLU A 1 82 ? -5.204 6.279 -7.023 1.00 83.88 82 GLU A N 1
ATOM 649 C CA . GLU A 1 82 ? -6.469 6.920 -6.635 1.00 83.88 82 GLU A CA 1
ATOM 650 C C . GLU A 1 82 ? -7.569 5.895 -6.318 1.00 83.88 82 GLU A C 1
ATOM 652 O O . GLU A 1 82 ? -8.379 6.105 -5.410 1.00 83.88 82 GLU A O 1
ATOM 657 N N . GLU A 1 83 ? -7.572 4.743 -6.988 1.00 87.19 83 GLU A N 1
ATOM 658 C CA . GLU A 1 83 ? -8.454 3.624 -6.646 1.00 87.19 83 GLU A CA 1
ATOM 659 C C . GLU A 1 83 ? -8.115 3.006 -5.282 1.00 87.19 83 GLU A C 1
ATOM 661 O O . GLU A 1 83 ? -9.020 2.694 -4.504 1.00 87.19 83 GLU A O 1
ATOM 666 N N . ILE A 1 84 ? -6.828 2.881 -4.943 1.00 88.44 84 ILE A N 1
ATOM 667 C CA . ILE A 1 84 ? -6.389 2.420 -3.616 1.00 88.44 84 ILE A CA 1
ATOM 668 C C . ILE A 1 84 ? -6.835 3.411 -2.525 1.00 88.44 84 ILE A C 1
ATOM 670 O O . ILE A 1 84 ? -7.311 2.995 -1.467 1.00 88.44 84 ILE A O 1
ATOM 674 N N . LYS A 1 85 ? -6.793 4.727 -2.784 1.00 90.62 85 LYS A N 1
ATOM 675 C CA . LYS A 1 85 ? -7.230 5.770 -1.827 1.00 90.62 85 LYS A CA 1
ATOM 676 C C . LYS A 1 85 ? -8.704 5.694 -1.435 1.00 90.62 85 LYS A C 1
ATOM 678 O O . LYS A 1 85 ? -9.077 6.173 -0.354 1.00 90.62 85 LYS A O 1
ATOM 683 N N . LYS A 1 86 ? -9.540 5.087 -2.281 1.00 91.88 86 LYS A N 1
ATOM 684 C CA . LYS A 1 86 ? -10.972 4.868 -2.021 1.00 91.88 86 LYS A CA 1
ATOM 685 C C . LYS A 1 86 ? -11.232 3.722 -1.046 1.00 91.88 86 LYS A C 1
ATOM 687 O O . LYS A 1 86 ? -12.342 3.620 -0.525 1.00 91.88 86 LYS A O 1
ATOM 692 N N . ILE A 1 87 ? -10.241 2.875 -0.770 1.00 93.56 87 ILE A N 1
ATOM 693 C CA . ILE A 1 87 ? -10.385 1.782 0.190 1.00 93.56 87 ILE A CA 1
ATOM 694 C C . ILE A 1 87 ? -10.412 2.364 1.603 1.00 93.56 87 ILE A C 1
ATOM 696 O O . ILE A 1 87 ? -9.431 2.919 2.095 1.00 93.56 87 ILE A O 1
ATOM 700 N N . LYS A 1 88 ? -11.578 2.257 2.242 1.00 96.25 88 LYS A N 1
ATOM 701 C CA . LYS A 1 88 ? -11.828 2.652 3.630 1.00 96.25 88 LYS A CA 1
ATOM 702 C C . LYS A 1 88 ? -12.276 1.440 4.438 1.00 96.25 88 LYS A C 1
ATOM 704 O O . LYS A 1 88 ? -12.949 0.558 3.893 1.00 96.25 88 LYS A O 1
ATOM 709 N N . GLN A 1 89 ? -11.915 1.428 5.716 1.00 96.38 89 GLN A N 1
ATOM 710 C CA . GLN A 1 89 ? -12.411 0.473 6.694 1.00 96.38 89 GLN A CA 1
ATOM 711 C C . GLN A 1 89 ? -13.914 0.698 6.855 1.00 96.38 89 GLN A C 1
ATOM 713 O O . GLN A 1 89 ? -14.364 1.806 7.165 1.00 96.38 89 GLN A O 1
ATOM 718 N N . LYS A 1 90 ? -14.695 -0.343 6.587 1.00 95.62 90 LYS A N 1
ATOM 719 C CA . LYS A 1 90 ? -16.152 -0.317 6.712 1.00 95.62 90 LYS A CA 1
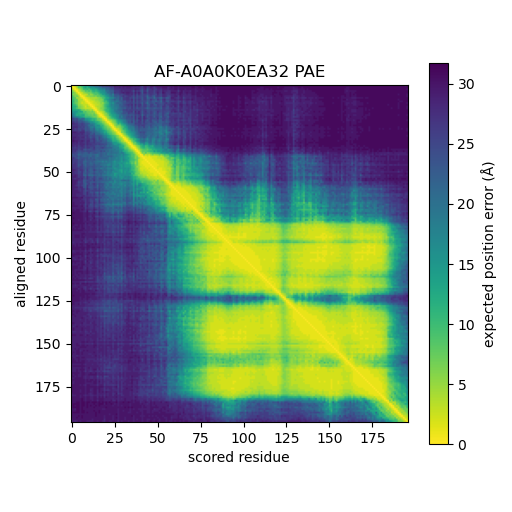ATOM 720 C C . LYS A 1 90 ? -16.557 -0.322 8.183 1.00 95.62 90 LYS A C 1
ATOM 722 O O . LYS A 1 90 ? -15.789 -0.685 9.074 1.00 95.62 90 LYS A O 1
ATOM 727 N N . GLU A 1 91 ? -17.802 0.057 8.440 1.00 89.06 91 GLU A N 1
ATOM 728 C CA . GLU A 1 91 ? -18.378 -0.068 9.775 1.00 89.06 91 GLU A CA 1
ATOM 729 C C . GLU A 1 91 ? -18.375 -1.541 10.217 1.00 89.06 91 GLU A C 1
ATOM 731 O O . GLU A 1 91 ? -18.783 -2.419 9.460 1.00 89.06 91 GLU A O 1
ATOM 736 N N . ALA A 1 92 ? -17.875 -1.799 11.430 1.00 88.75 92 ALA A N 1
ATOM 737 C CA . ALA A 1 92 ? -17.681 -3.131 12.016 1.00 88.75 92 ALA A CA 1
ATOM 738 C C . ALA A 1 92 ? -16.679 -4.069 11.302 1.00 88.75 92 ALA A C 1
ATOM 740 O O . ALA A 1 92 ? -16.526 -5.212 11.729 1.00 88.75 92 ALA A O 1
ATOM 741 N N . GLU A 1 93 ? -15.965 -3.607 10.273 1.00 94.56 93 GLU A N 1
ATOM 742 C CA . GLU A 1 93 ? -14.849 -4.350 9.673 1.00 94.56 93 GLU A CA 1
ATOM 743 C C . GLU A 1 93 ? -13.641 -4.322 10.614 1.00 94.56 93 GLU A C 1
ATOM 745 O O . GLU A 1 93 ? -13.314 -3.269 11.168 1.00 94.56 93 GLU A O 1
ATOM 750 N N . SER A 1 94 ? -12.977 -5.465 10.804 1.00 96.00 94 SER A N 1
ATOM 751 C CA . SER A 1 94 ? -11.754 -5.515 11.607 1.00 96.00 94 SER A CA 1
ATOM 752 C C . SER A 1 94 ? -10.596 -4.817 10.890 1.00 96.00 94 SER A C 1
ATOM 754 O O . SER A 1 94 ? -10.588 -4.701 9.662 1.00 96.00 94 SER A O 1
ATOM 756 N N . VAL A 1 95 ? -9.580 -4.376 11.636 1.00 95.69 95 VAL A N 1
ATOM 757 C CA . VAL A 1 95 ? -8.343 -3.851 11.026 1.00 95.69 95 VAL A CA 1
ATOM 758 C C . VAL A 1 95 ? -7.725 -4.875 10.080 1.00 95.69 95 VAL A C 1
ATOM 760 O O . VAL A 1 95 ? -7.276 -4.494 9.007 1.00 95.69 95 VAL A O 1
ATOM 763 N N . HIS A 1 96 ? -7.735 -6.156 10.457 1.00 96.00 96 HIS A N 1
ATOM 764 C CA . HIS A 1 96 ? -7.172 -7.232 9.645 1.00 96.00 96 HIS A CA 1
ATOM 765 C C . HIS A 1 96 ? -7.879 -7.365 8.290 1.00 96.00 96 HIS A C 1
ATOM 767 O O . HIS A 1 96 ? -7.226 -7.345 7.253 1.00 96.00 96 HIS A O 1
ATOM 773 N N . ASP A 1 97 ? -9.212 -7.421 8.281 1.00 96.88 97 ASP A N 1
ATOM 774 C CA . ASP A 1 97 ? -9.973 -7.569 7.033 1.00 96.88 97 ASP A CA 1
ATOM 775 C C . ASP A 1 97 ? -9.807 -6.345 6.123 1.00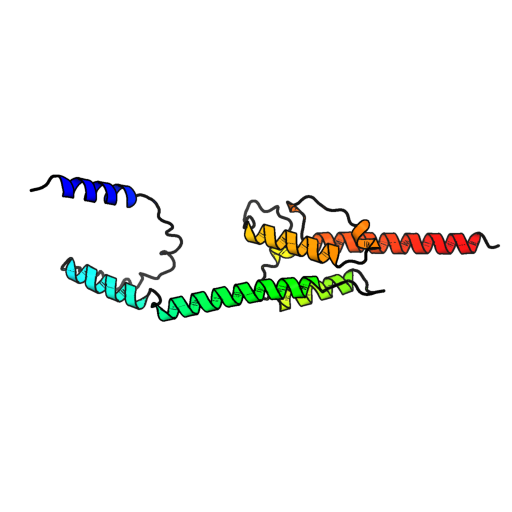 96.88 97 ASP A C 1
ATOM 777 O O . ASP A 1 97 ? -9.691 -6.465 4.898 1.00 96.88 97 ASP A O 1
ATOM 781 N N . TYR A 1 98 ? -9.753 -5.152 6.724 1.00 97.50 98 TYR A N 1
ATOM 782 C CA . TYR A 1 98 ? -9.472 -3.918 6.002 1.00 97.50 98 TYR A CA 1
ATOM 783 C C . TYR A 1 98 ? -8.079 -3.935 5.361 1.00 97.50 98 TYR A C 1
ATOM 785 O O . TYR A 1 98 ? -7.960 -3.625 4.173 1.00 97.50 98 TYR A O 1
ATOM 793 N N . THR A 1 99 ? -7.031 -4.291 6.111 1.00 95.06 99 THR A N 1
ATOM 794 C CA . THR A 1 99 ? -5.659 -4.296 5.585 1.00 95.06 99 THR A CA 1
ATOM 795 C C . THR A 1 99 ? -5.479 -5.378 4.527 1.00 95.06 99 THR A C 1
ATOM 797 O O . THR A 1 99 ? -4.865 -5.100 3.500 1.00 95.06 99 THR A O 1
ATOM 800 N N . SER A 1 100 ? -6.095 -6.553 4.679 1.00 95.44 100 SER A N 1
ATOM 801 C CA . SER A 1 100 ? -6.139 -7.577 3.626 1.00 95.44 100 SER A CA 1
ATOM 802 C C . SER A 1 100 ? -6.774 -7.048 2.339 1.00 95.44 100 SER A C 1
ATOM 804 O O . SER A 1 100 ? -6.159 -7.122 1.279 1.00 95.44 100 SER A O 1
ATOM 806 N N . ARG A 1 101 ? -7.946 -6.402 2.419 1.00 96.00 101 ARG A N 1
ATOM 807 C CA . ARG A 1 101 ? -8.587 -5.768 1.249 1.00 96.00 101 ARG A CA 1
ATOM 808 C C . ARG A 1 101 ? -7.732 -4.668 0.627 1.00 96.00 101 ARG A C 1
ATOM 810 O O . ARG A 1 101 ? -7.781 -4.465 -0.587 1.00 96.00 101 ARG A O 1
ATOM 817 N N . PHE A 1 102 ? -6.992 -3.933 1.451 1.00 94.75 102 PH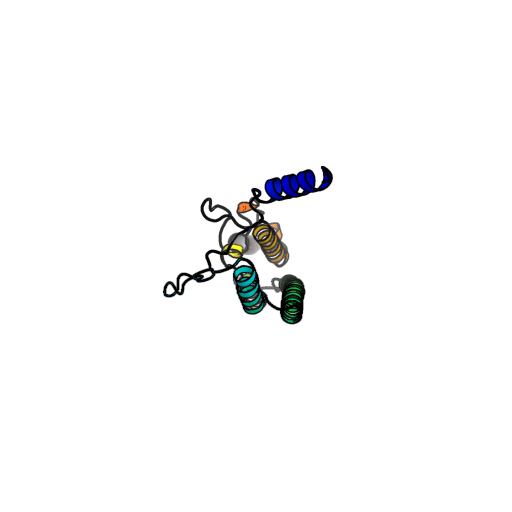E A N 1
ATOM 818 C CA . PHE A 1 102 ? -6.057 -2.917 0.989 1.00 94.75 102 PHE A CA 1
ATOM 819 C C . PHE A 1 102 ? -4.911 -3.546 0.185 1.00 94.75 102 PHE A C 1
ATOM 821 O O . PHE A 1 102 ? -4.662 -3.100 -0.934 1.00 94.75 102 PHE A O 1
ATOM 828 N N . TYR A 1 103 ? -4.275 -4.604 0.700 1.00 92.88 103 TYR A N 1
ATOM 829 C CA . TYR A 1 103 ? -3.228 -5.353 -0.006 1.00 92.88 103 TYR A CA 1
ATOM 830 C C . TYR A 1 103 ? -3.737 -5.992 -1.298 1.00 92.88 103 TYR A C 1
ATOM 832 O O . TYR A 1 103 ? -3.095 -5.852 -2.338 1.00 92.88 103 TYR A O 1
ATOM 840 N N . ASP A 1 104 ? -4.916 -6.613 -1.273 1.00 92.62 104 ASP A N 1
ATOM 841 C CA . ASP A 1 104 ? -5.522 -7.198 -2.471 1.00 92.62 104 ASP A CA 1
ATOM 842 C C . ASP A 1 104 ? -5.712 -6.136 -3.554 1.00 92.62 104 ASP A C 1
ATOM 844 O O . ASP A 1 104 ? -5.358 -6.337 -4.716 1.00 92.62 104 ASP A O 1
ATOM 848 N N . LYS A 1 105 ? -6.258 -4.968 -3.195 1.00 92.44 105 LYS A N 1
ATOM 849 C CA . LYS A 1 105 ? -6.430 -3.877 -4.159 1.00 92.44 105 LYS A CA 1
ATOM 850 C C . LYS A 1 105 ? -5.080 -3.344 -4.637 1.00 92.44 105 LYS A C 1
ATOM 852 O O . LYS A 1 105 ? -4.943 -3.095 -5.830 1.00 92.44 105 LYS A O 1
ATOM 857 N N . LEU A 1 106 ? -4.104 -3.212 -3.740 1.00 90.31 106 LEU A N 1
ATOM 858 C CA . LEU A 1 106 ? -2.756 -2.745 -4.050 1.00 90.31 106 LEU A CA 1
ATOM 859 C C . LEU A 1 106 ? -2.070 -3.629 -5.094 1.00 90.31 106 LEU A C 1
ATOM 861 O O . LEU A 1 106 ? -1.637 -3.101 -6.110 1.00 90.31 106 LEU A O 1
ATOM 865 N N . TYR A 1 107 ? -2.020 -4.946 -4.892 1.00 88.31 107 TYR A N 1
ATOM 866 C CA . TYR A 1 107 ? -1.356 -5.861 -5.828 1.00 88.31 107 TYR A CA 1
ATOM 867 C C . TYR A 1 107 ? -2.145 -6.084 -7.120 1.00 88.31 107 TYR A C 1
ATOM 869 O O . TY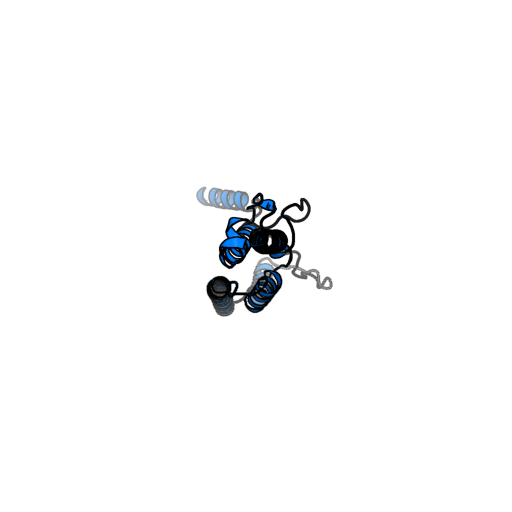R A 1 107 ? -1.553 -6.353 -8.160 1.00 88.31 107 TYR A O 1
ATOM 877 N N . ASN A 1 108 ? -3.469 -5.905 -7.103 1.00 87.44 108 ASN A N 1
ATOM 878 C CA . ASN A 1 108 ? -4.254 -5.867 -8.341 1.00 87.44 108 ASN A CA 1
ATOM 879 C C . ASN A 1 108 ? -3.956 -4.612 -9.178 1.00 87.44 108 ASN A C 1
ATOM 881 O O . ASN A 1 108 ? -3.944 -4.670 -10.404 1.00 87.44 108 ASN A O 1
ATOM 885 N N . CYS A 1 109 ? -3.740 -3.478 -8.511 1.00 84.12 109 CYS A N 1
ATOM 886 C CA . CYS A 1 109 ? -3.396 -2.196 -9.122 1.00 84.12 109 CYS A CA 1
ATOM 887 C C . CYS A 1 109 ? -1.922 -2.139 -9.571 1.00 84.12 109 CYS A C 1
ATOM 889 O O . CYS A 1 109 ? -1.604 -1.584 -10.617 1.00 84.12 109 CYS A O 1
ATOM 891 N N . LEU A 1 110 ? -1.016 -2.713 -8.778 1.00 83.75 110 LEU A N 1
ATOM 892 C CA . LEU A 1 110 ? 0.433 -2.688 -8.972 1.00 83.75 110 LEU A CA 1
ATOM 893 C C . LEU A 1 110 ? 0.996 -4.120 -8.846 1.00 83.75 110 LEU A C 1
ATOM 895 O O . LEU A 1 110 ? 1.593 -4.457 -7.824 1.00 83.75 110 LEU A O 1
ATOM 899 N N . PRO A 1 111 ? 0.814 -4.981 -9.865 1.00 80.44 111 PRO A N 1
ATOM 900 C CA . PRO A 1 111 ? 1.218 -6.390 -9.797 1.00 80.44 111 PRO A CA 1
ATOM 901 C C . PRO A 1 111 ? 2.737 -6.591 -9.714 1.00 80.44 111 PRO A C 1
ATOM 903 O O . PRO A 1 111 ? 3.190 -7.563 -9.120 1.00 80.44 111 PRO A O 1
ATOM 906 N N . ASP A 1 112 ? 3.519 -5.653 -10.256 1.00 80.69 112 ASP A N 1
ATOM 907 C CA . ASP A 1 112 ? 4.988 -5.686 -10.233 1.00 80.69 112 ASP A CA 1
ATOM 908 C C . ASP A 1 112 ? 5.580 -4.937 -9.019 1.00 80.69 112 ASP A C 1
ATOM 910 O O . ASP A 1 112 ? 6.764 -4.594 -9.019 1.00 80.69 112 ASP A O 1
ATOM 914 N N . LEU A 1 113 ? 4.762 -4.591 -8.015 1.00 83.19 113 LEU A N 1
ATOM 915 C CA . LEU A 1 113 ? 5.229 -3.841 -6.851 1.00 83.19 113 LEU A CA 1
ATOM 916 C C . LEU A 1 113 ? 6.201 -4.688 -6.023 1.00 83.19 113 LEU A C 1
ATOM 918 O O . LEU A 1 113 ? 5.842 -5.762 -5.541 1.00 83.19 113 LEU A O 1
ATOM 922 N N . ASP A 1 114 ? 7.406 -4.165 -5.796 1.00 83.50 114 ASP A N 1
ATOM 923 C CA . ASP A 1 114 ? 8.360 -4.769 -4.870 1.00 83.50 114 ASP A CA 1
ATOM 924 C C . ASP A 1 114 ? 7.753 -4.806 -3.456 1.00 83.50 114 ASP A C 1
ATOM 926 O O . ASP A 1 114 ? 7.478 -3.766 -2.851 1.00 83.50 114 ASP A O 1
ATOM 930 N N . SER A 1 115 ? 7.549 -6.007 -2.910 1.00 85.25 115 SER A N 1
ATOM 931 C CA . SER A 1 115 ? 6.951 -6.204 -1.585 1.00 85.25 115 SER A CA 1
ATOM 932 C C . SER A 1 115 ? 7.766 -5.567 -0.460 1.00 85.25 115 SER A C 1
ATOM 934 O O . SER A 1 115 ? 7.226 -5.228 0.593 1.00 85.25 115 SER A O 1
ATOM 936 N N . ARG A 1 116 ? 9.060 -5.300 -0.671 1.00 87.12 116 ARG A N 1
ATOM 937 C CA . ARG A 1 116 ? 9.879 -4.576 0.310 1.00 87.12 116 ARG A CA 1
ATOM 938 C C . ARG A 1 116 ? 9.335 -3.172 0.582 1.00 87.12 116 ARG A C 1
ATOM 940 O O . ARG A 1 116 ? 9.430 -2.702 1.716 1.00 87.12 116 ARG A O 1
ATOM 947 N N . ILE A 1 117 ? 8.708 -2.535 -0.411 1.00 85.19 117 ILE A N 1
ATOM 948 C CA . ILE A 1 117 ? 8.097 -1.202 -0.287 1.00 85.19 117 ILE A CA 1
ATOM 949 C C . ILE A 1 117 ? 6.968 -1.217 0.753 1.00 85.19 117 ILE A C 1
ATOM 951 O O . ILE A 1 117 ? 6.817 -0.252 1.508 1.00 85.19 117 ILE A O 1
ATOM 955 N N . THR A 1 118 ? 6.202 -2.309 0.837 1.00 86.75 118 THR A N 1
ATOM 956 C CA . THR A 1 118 ? 5.074 -2.447 1.770 1.00 86.75 118 THR A CA 1
ATOM 957 C C . THR A 1 118 ? 5.462 -3.064 3.109 1.00 86.75 118 THR A C 1
ATOM 959 O O . THR A 1 118 ? 4.850 -2.714 4.123 1.00 86.75 118 THR A O 1
ATOM 962 N N . ASP A 1 119 ? 6.490 -3.920 3.127 1.00 86.62 119 ASP A N 1
ATOM 963 C CA . ASP A 1 119 ? 6.704 -4.868 4.228 1.00 86.62 119 ASP A CA 1
ATOM 964 C C . ASP A 1 119 ? 7.995 -4.655 5.023 1.00 86.62 119 ASP A C 1
ATOM 966 O O . ASP A 1 119 ? 8.071 -5.075 6.180 1.00 86.62 119 ASP A O 1
ATOM 970 N N . GLN A 1 120 ? 9.027 -4.046 4.436 1.00 84.38 120 GLN A N 1
ATOM 971 C CA . GLN A 1 120 ? 10.328 -3.886 5.099 1.00 84.38 120 GLN A CA 1
ATOM 972 C C . GLN A 1 120 ? 10.477 -2.495 5.694 1.00 84.38 120 GLN A C 1
ATOM 974 O O . GLN A 1 120 ? 9.881 -1.550 5.203 1.00 84.38 120 GLN A O 1
ATOM 979 N N . GLU A 1 121 ? 11.259 -2.334 6.753 1.00 77.88 121 GLU A N 1
ATOM 980 C CA . GLU A 1 121 ? 11.668 -1.016 7.245 1.00 77.88 121 GLU A CA 1
ATOM 981 C C . GLU A 1 121 ? 12.906 -0.539 6.482 1.00 77.88 121 GLU A C 1
ATOM 983 O O . GLU A 1 121 ? 13.766 -1.351 6.135 1.00 77.88 121 GLU A O 1
ATOM 988 N N . ASP A 1 122 ? 13.010 0.764 6.213 1.00 71.25 122 ASP A N 1
ATOM 989 C CA . ASP A 1 122 ? 14.170 1.347 5.534 1.00 71.25 122 ASP A CA 1
ATOM 990 C C . ASP A 1 122 ? 15.365 1.371 6.497 1.00 71.25 122 ASP A C 1
ATOM 992 O O . ASP A 1 122 ? 15.585 2.305 7.270 1.00 71.25 122 ASP A O 1
ATOM 996 N N . SER A 1 123 ? 16.051 0.235 6.542 1.00 63.78 123 SER A N 1
ATOM 997 C CA . SER A 1 123 ? 17.146 -0.074 7.466 1.00 63.78 123 SER A CA 1
ATOM 998 C C . SER A 1 123 ? 18.315 -0.776 6.765 1.00 63.78 123 SER A C 1
ATOM 1000 O O . SER A 1 123 ? 19.337 -1.054 7.388 1.00 63.78 123 SER A O 1
ATOM 1002 N N . ASN A 1 124 ? 18.190 -1.049 5.461 1.00 58.91 124 ASN A N 1
ATOM 1003 C CA . ASN A 1 124 ? 19.118 -1.898 4.724 1.00 58.91 124 ASN A CA 1
ATOM 1004 C C . ASN A 1 124 ? 20.262 -1.089 4.100 1.00 58.91 124 ASN A C 1
ATOM 1006 O O . ASN A 1 124 ? 20.157 -0.613 2.971 1.00 58.91 124 ASN A O 1
ATOM 1010 N N . GLU A 1 125 ? 21.404 -1.045 4.792 1.00 59.78 125 GLU A N 1
ATOM 1011 C CA . GLU A 1 125 ? 22.680 -0.529 4.262 1.00 59.78 125 GLU A CA 1
ATOM 1012 C C . GLU A 1 125 ? 23.133 -1.240 2.966 1.00 59.78 125 GLU A C 1
ATOM 1014 O O . GLU A 1 125 ? 23.918 -0.688 2.200 1.00 59.78 125 GLU A O 1
ATOM 1019 N N . GLY A 1 126 ? 22.633 -2.454 2.692 1.00 64.19 126 GLY A N 1
ATOM 1020 C CA . GLY A 1 126 ? 23.030 -3.267 1.535 1.00 64.19 126 GLY A CA 1
ATOM 1021 C C . GLY A 1 126 ? 22.215 -3.065 0.250 1.00 64.19 126 GLY A C 1
ATOM 1022 O O . GLY A 1 126 ? 22.677 -3.474 -0.812 1.00 64.19 126 GLY A O 1
ATOM 1023 N N . ASN A 1 127 ? 21.014 -2.475 0.319 1.00 68.69 127 ASN A N 1
ATOM 1024 C CA . ASN A 1 127 ? 20.184 -2.188 -0.861 1.00 68.69 127 ASN A CA 1
ATOM 1025 C C . ASN A 1 127 ? 19.151 -1.090 -0.534 1.00 68.69 127 ASN A C 1
ATOM 1027 O O . ASN A 1 127 ? 18.007 -1.419 -0.194 1.00 68.69 127 ASN A O 1
ATOM 1031 N N . PRO A 1 128 ? 19.563 0.189 -0.563 1.00 71.94 128 PRO A N 1
ATOM 1032 C CA . PRO A 1 128 ? 18.703 1.300 -0.182 1.00 71.94 128 PRO A CA 1
ATOM 1033 C C . PRO A 1 128 ? 17.564 1.494 -1.188 1.00 71.94 128 PRO A C 1
ATOM 1035 O O . PRO A 1 128 ? 17.747 1.319 -2.394 1.00 71.94 128 PRO A O 1
ATOM 1038 N N . PHE A 1 129 ? 16.394 1.894 -0.692 1.00 75.56 129 PHE A N 1
ATOM 1039 C CA . PHE A 1 129 ? 15.270 2.285 -1.542 1.00 75.56 129 PHE A CA 1
ATOM 1040 C C . PHE A 1 129 ? 15.617 3.508 -2.395 1.00 75.56 129 PHE A C 1
ATOM 1042 O O . PHE A 1 129 ? 16.307 4.427 -1.937 1.00 75.56 129 PHE A O 1
ATOM 1049 N N . SER A 1 130 ? 15.095 3.557 -3.623 1.00 79.62 130 SER A N 1
ATOM 1050 C CA . SER A 1 130 ? 15.214 4.758 -4.450 1.00 79.62 130 SER A CA 1
ATOM 1051 C C . SER A 1 130 ? 14.404 5.926 -3.858 1.00 79.62 130 SER A C 1
ATOM 1053 O O . SER A 1 130 ? 13.620 5.776 -2.913 1.00 79.62 130 SER A O 1
ATOM 1055 N N . SER A 1 131 ? 14.575 7.128 -4.412 1.00 71.81 131 SER A N 1
ATOM 1056 C CA . SER A 1 131 ? 13.752 8.282 -4.016 1.00 71.81 131 SER A CA 1
ATOM 1057 C C . SER A 1 131 ? 12.267 8.052 -4.333 1.00 71.81 131 SER A C 1
ATOM 1059 O O . SER A 1 131 ? 11.393 8.441 -3.558 1.00 71.81 131 SER A O 1
ATOM 1061 N N . GLU A 1 132 ? 11.986 7.398 -5.458 1.00 72.12 132 GLU A N 1
ATOM 1062 C CA . GLU A 1 132 ? 10.650 7.028 -5.926 1.00 72.12 132 GLU A CA 1
ATOM 1063 C C . GLU A 1 132 ? 10.014 5.965 -5.027 1.00 72.12 132 GLU A C 1
ATOM 1065 O O . GLU A 1 132 ? 8.862 6.129 -4.620 1.00 72.12 132 GLU A O 1
ATOM 1070 N N . ASP A 1 133 ? 10.770 4.932 -4.648 1.00 78.00 133 ASP A N 1
ATOM 1071 C CA . ASP A 1 133 ? 10.311 3.896 -3.715 1.00 78.00 133 ASP A CA 1
ATOM 1072 C C . ASP A 1 133 ? 9.937 4.508 -2.364 1.00 78.00 133 ASP A C 1
ATOM 1074 O O . ASP A 1 133 ? 8.876 4.227 -1.807 1.00 78.00 133 ASP A O 1
ATOM 1078 N N . ASN A 1 134 ? 10.777 5.414 -1.858 1.00 75.06 134 ASN A N 1
ATOM 1079 C CA . ASN A 1 134 ? 10.534 6.133 -0.612 1.00 75.06 134 ASN A CA 1
ATOM 1080 C C . ASN A 1 134 ? 9.295 7.033 -0.675 1.00 75.06 134 ASN A C 1
ATOM 1082 O O . ASN A 1 134 ? 8.551 7.141 0.305 1.00 75.06 134 ASN A O 1
ATOM 1086 N N . TYR A 1 135 ? 9.055 7.683 -1.815 1.00 79.69 135 TYR A N 1
ATOM 1087 C CA . TYR A 1 135 ? 7.835 8.454 -2.032 1.00 79.69 135 TYR A CA 1
ATOM 1088 C C . TYR A 1 135 ? 6.600 7.546 -2.028 1.00 79.69 135 TYR A C 1
ATOM 1090 O O . TYR A 1 135 ? 5.653 7.799 -1.280 1.00 79.69 135 TYR A O 1
ATOM 1098 N N . LEU A 1 136 ? 6.627 6.463 -2.809 1.00 80.69 136 LEU A N 1
ATOM 1099 C CA . LEU A 1 136 ? 5.514 5.523 -2.920 1.00 80.69 136 LEU A CA 1
ATOM 1100 C C . LEU A 1 136 ? 5.191 4.878 -1.571 1.00 80.69 136 LEU A C 1
ATOM 1102 O O . LEU A 1 136 ? 4.035 4.833 -1.158 1.00 80.69 136 LEU A O 1
ATOM 1106 N N . ARG A 1 137 ? 6.218 4.458 -0.839 1.00 85.31 137 ARG A N 1
ATOM 1107 C CA . ARG A 1 137 ? 6.124 3.926 0.519 1.00 85.31 137 ARG A CA 1
ATOM 1108 C C . ARG A 1 137 ? 5.383 4.877 1.466 1.00 85.31 137 ARG A C 1
ATOM 1110 O O . ARG A 1 137 ? 4.441 4.465 2.145 1.00 85.31 137 ARG A O 1
ATOM 1117 N N . LYS A 1 138 ? 5.759 6.161 1.477 1.00 80.50 138 LYS A N 1
ATOM 1118 C CA . LYS A 1 138 ? 5.102 7.201 2.292 1.00 80.50 138 LYS A CA 1
ATOM 1119 C C . LYS A 1 138 ? 3.651 7.435 1.879 1.00 80.50 138 LYS A C 1
ATOM 1121 O O . LYS A 1 138 ? 2.786 7.610 2.745 1.00 80.50 138 LYS A O 1
ATOM 1126 N N . GLU A 1 139 ? 3.379 7.435 0.578 1.00 84.12 139 GLU A N 1
ATOM 1127 C CA . GLU A 1 139 ? 2.028 7.619 0.046 1.00 84.12 139 GLU A CA 1
ATOM 1128 C C . GLU A 1 139 ? 1.125 6.432 0.414 1.00 84.12 139 GLU A C 1
ATOM 1130 O O . GLU A 1 139 ? 0.006 6.636 0.892 1.00 84.12 139 GLU A O 1
ATOM 1135 N N . LEU A 1 140 ? 1.618 5.195 0.294 1.00 88.00 140 LEU A N 1
ATOM 1136 C CA . LEU A 1 140 ? 0.893 3.979 0.674 1.00 88.00 140 LEU A CA 1
ATOM 1137 C C . LEU A 1 140 ? 0.651 3.901 2.185 1.00 88.00 140 LEU A C 1
ATOM 1139 O O . LEU A 1 140 ? -0.478 3.635 2.601 1.00 88.00 140 LEU A O 1
ATOM 1143 N N . PHE A 1 141 ? 1.660 4.212 3.007 1.00 90.25 141 PHE A N 1
ATOM 1144 C CA . PHE A 1 141 ? 1.514 4.328 4.464 1.00 90.25 141 PHE A CA 1
ATOM 1145 C C . PHE A 1 141 ? 0.399 5.316 4.830 1.00 90.25 141 PHE A C 1
ATOM 1147 O O . PHE A 1 141 ? -0.541 4.978 5.552 1.00 90.25 141 PHE A O 1
ATOM 1154 N N . SER A 1 142 ? 0.473 6.533 4.284 1.00 87.81 142 SER A N 1
ATOM 1155 C CA . SER A 1 142 ? -0.492 7.601 4.564 1.00 87.81 142 SER A CA 1
ATOM 1156 C C . SER A 1 142 ? -1.892 7.232 4.091 1.00 87.81 142 SER A C 1
ATOM 1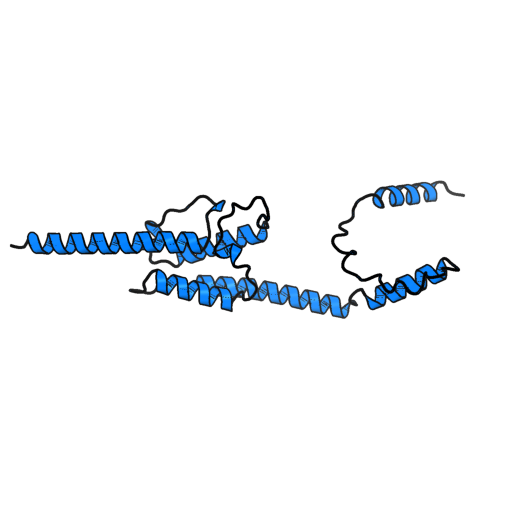158 O O . SER A 1 142 ? -2.881 7.534 4.760 1.00 87.81 142 SER A O 1
ATOM 1160 N N . THR A 1 143 ? -1.988 6.570 2.941 1.00 89.94 143 THR A N 1
ATOM 1161 C CA . THR A 1 143 ? -3.259 6.130 2.369 1.00 89.94 143 THR A CA 1
ATOM 1162 C C . THR A 1 143 ? -3.904 5.050 3.229 1.00 89.94 143 THR A C 1
ATOM 1164 O O . THR A 1 143 ? -5.081 5.181 3.570 1.00 89.94 143 THR A O 1
ATOM 1167 N N . CYS A 1 144 ? -3.133 4.046 3.653 1.00 92.38 144 CYS A N 1
ATOM 1168 C CA . CYS A 1 144 ? -3.605 2.993 4.545 1.00 92.38 144 CYS A CA 1
ATOM 1169 C C . CYS A 1 144 ? -4.052 3.569 5.899 1.00 92.38 144 CYS A C 1
ATOM 1171 O O . CYS A 1 144 ? -5.154 3.263 6.355 1.00 92.38 144 CYS A O 1
ATOM 1173 N N . LEU A 1 145 ? -3.269 4.475 6.501 1.00 92.38 145 LEU A N 1
ATOM 1174 C CA . LEU A 1 145 ? -3.619 5.138 7.765 1.00 92.38 145 LEU A CA 1
ATOM 1175 C C . LEU A 1 145 ? -4.917 5.954 7.655 1.00 92.38 145 LEU A C 1
ATOM 1177 O O . LEU A 1 145 ? -5.787 5.858 8.515 1.00 92.38 145 LEU A O 1
ATOM 1181 N N . ARG A 1 146 ? -5.080 6.736 6.579 1.00 92.19 146 ARG A N 1
ATOM 1182 C CA . ARG A 1 146 ? -6.294 7.538 6.324 1.00 92.19 146 ARG A CA 1
ATOM 1183 C C . ARG A 1 146 ? -7.513 6.699 5.947 1.00 92.19 146 ARG A C 1
ATOM 1185 O O . ARG A 1 146 ? -8.616 7.241 5.867 1.00 92.19 146 ARG A O 1
ATOM 1192 N N . GLY A 1 147 ? -7.324 5.436 5.582 1.00 92.81 147 GLY A N 1
ATOM 1193 C CA . GLY A 1 147 ? -8.427 4.530 5.298 1.00 92.81 147 GLY A CA 1
ATOM 1194 C C . GLY A 1 147 ? -8.960 3.815 6.534 1.00 92.81 147 GLY A C 1
ATOM 1195 O O . GLY A 1 147 ? -10.111 3.389 6.506 1.00 92.81 147 GLY A O 1
ATOM 1196 N N . LEU A 1 148 ? -8.191 3.753 7.624 1.00 94.06 148 LEU A N 1
ATOM 1197 C CA . LEU A 1 148 ? -8.643 3.198 8.900 1.00 94.06 148 LEU A CA 1
ATOM 1198 C C . LEU A 1 148 ? -9.804 4.001 9.495 1.00 94.06 148 LEU A C 1
ATOM 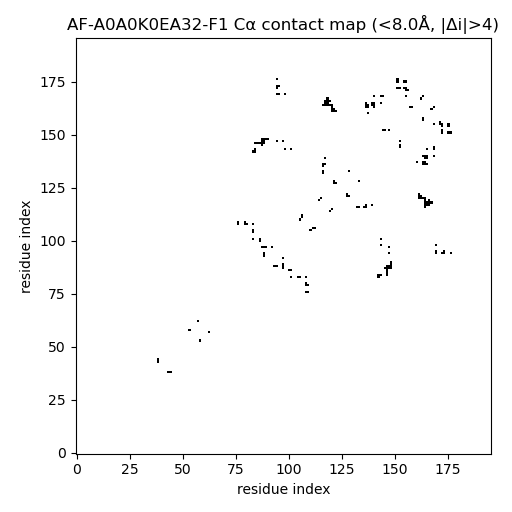1200 O O . LEU A 1 148 ? -9.949 5.209 9.284 1.00 94.06 148 LEU A O 1
ATOM 1204 N N . ALA A 1 149 ? -10.609 3.330 10.316 1.00 93.12 149 ALA A N 1
ATOM 1205 C CA . ALA A 1 149 ? -11.651 3.976 11.090 1.00 93.12 149 ALA A CA 1
ATOM 1206 C C . ALA A 1 149 ? -11.038 5.048 12.000 1.00 93.12 149 ALA A C 1
ATOM 1208 O O . ALA A 1 149 ? -10.029 4.818 12.669 1.00 93.12 149 ALA A O 1
ATOM 1209 N N . TYR A 1 150 ? -11.695 6.207 12.079 1.00 90.50 150 TYR A N 1
ATOM 1210 C CA . TYR A 1 150 ? -11.191 7.398 12.774 1.00 90.50 150 TYR A CA 1
ATOM 1211 C C . TYR A 1 150 ? -10.657 7.119 14.188 1.00 90.50 150 TYR A C 1
ATOM 1213 O O . TYR A 1 150 ? -9.606 7.623 14.578 1.00 90.50 150 TYR A O 1
ATOM 1221 N N . ARG A 1 151 ? -11.357 6.273 14.958 1.00 88.62 151 ARG A N 1
ATOM 1222 C CA . ARG A 1 151 ? -10.941 5.914 16.322 1.00 88.62 151 ARG A CA 1
ATOM 1223 C C . ARG A 1 151 ? -9.614 5.162 16.356 1.00 88.62 151 ARG A C 1
ATOM 1225 O O . ARG A 1 151 ? -8.851 5.379 17.286 1.00 88.62 151 ARG A O 1
ATOM 1232 N N . ILE A 1 152 ? -9.343 4.305 15.379 1.00 90.50 152 ILE A N 1
ATOM 1233 C CA . ILE A 1 152 ? -8.088 3.553 15.294 1.00 90.50 152 ILE A CA 1
ATOM 1234 C C . ILE A 1 152 ? -6.987 4.463 14.749 1.00 90.50 152 ILE A C 1
ATOM 1236 O O . ILE A 1 152 ? -5.938 4.585 15.378 1.00 90.50 152 ILE A O 1
ATOM 1240 N N . ALA A 1 153 ? -7.257 5.179 13.652 1.00 88.94 153 ALA A N 1
ATOM 1241 C CA . ALA A 1 153 ? -6.299 6.088 13.022 1.00 88.94 153 ALA A CA 1
ATOM 1242 C C . ALA A 1 153 ? -5.740 7.124 14.012 1.00 88.94 153 ALA A C 1
ATOM 1244 O O . ALA A 1 153 ? -4.530 7.294 14.109 1.00 88.94 153 ALA A O 1
ATOM 1245 N N . ASN A 1 154 ? -6.603 7.747 14.822 1.00 87.62 154 ASN A N 1
ATOM 1246 C CA . ASN A 1 154 ? -6.188 8.760 15.799 1.00 87.62 154 ASN A CA 1
ATOM 1247 C C . ASN A 1 154 ? -5.347 8.230 16.965 1.00 87.62 154 ASN A C 1
ATOM 1249 O O . ASN A 1 154 ? -4.668 9.013 17.624 1.00 87.62 154 ASN A O 1
ATOM 1253 N N . HIS A 1 155 ? -5.442 6.937 17.272 1.00 86.88 155 HIS A N 1
ATOM 1254 C CA . HIS A 1 155 ? -4.680 6.316 18.357 1.00 86.88 155 HIS A CA 1
ATOM 1255 C C . HIS A 1 155 ? -3.455 5.551 17.839 1.00 86.88 155 HIS A C 1
ATOM 1257 O O . HIS A 1 155 ? -2.650 5.082 18.642 1.00 86.88 155 HIS A O 1
ATOM 1263 N N . THR A 1 156 ? -3.306 5.435 16.518 1.00 86.69 156 THR A N 1
ATOM 1264 C CA . THR A 1 156 ? -2.136 4.834 15.878 1.00 86.69 156 THR A CA 1
ATOM 1265 C C . THR A 1 156 ? -1.001 5.852 15.889 1.00 86.69 156 THR A C 1
ATOM 1267 O O . THR A 1 156 ? -1.169 6.991 15.453 1.00 86.69 156 THR A O 1
ATOM 1270 N N . GLN A 1 157 ? 0.153 5.466 16.429 1.00 83.94 157 GLN A N 1
ATOM 1271 C CA . GLN A 1 157 ? 1.319 6.346 16.475 1.00 83.94 157 GLN A CA 1
ATOM 1272 C C . GLN A 1 157 ? 1.934 6.470 15.079 1.00 83.94 157 GLN A C 1
ATOM 1274 O O . GLN A 1 157 ? 1.954 5.517 14.315 1.00 83.94 157 GLN A O 1
ATOM 1279 N N . ILE A 1 158 ? 2.444 7.648 14.724 1.00 82.06 158 ILE A N 1
ATOM 1280 C CA . ILE A 1 158 ? 3.156 7.822 13.455 1.00 82.06 158 ILE A CA 1
ATOM 1281 C C . ILE A 1 158 ? 4.640 7.550 13.727 1.00 82.06 158 ILE A C 1
ATOM 1283 O O . ILE A 1 158 ? 5.257 8.327 14.461 1.00 82.06 158 ILE A O 1
ATOM 1287 N N . PRO A 1 159 ? 5.226 6.470 13.179 1.00 77.69 159 PRO A N 1
ATOM 1288 C CA . PRO A 1 159 ? 6.628 6.159 13.408 1.00 77.69 159 PRO A CA 1
ATOM 1289 C C . PRO A 1 159 ? 7.542 7.092 12.593 1.00 77.69 159 PRO A C 1
ATOM 1291 O O . PRO A 1 159 ? 7.083 7.850 11.725 1.00 77.69 159 PRO A O 1
ATOM 1294 N N . THR A 1 160 ? 8.851 7.048 12.864 1.00 77.12 160 THR A N 1
ATOM 1295 C CA . THR A 1 160 ? 9.857 7.796 12.091 1.00 77.12 160 THR A CA 1
ATOM 1296 C C . THR A 1 160 ? 9.825 7.387 10.619 1.00 77.12 160 THR A C 1
ATOM 1298 O O . THR A 1 160 ? 9.448 6.268 10.287 1.00 77.12 160 THR A O 1
ATOM 1301 N N . GLN A 1 161 ? 10.200 8.300 9.716 1.00 71.25 161 GLN A N 1
ATOM 1302 C CA . GLN A 1 161 ? 9.962 8.137 8.273 1.00 71.25 161 GLN A CA 1
ATOM 1303 C C . GLN A 1 161 ? 10.524 6.838 7.678 1.00 71.25 161 GLN A C 1
ATOM 1305 O O . GLN A 1 161 ? 9.885 6.237 6.821 1.00 71.25 161 GLN A O 1
ATOM 1310 N N . ASN A 1 162 ? 11.675 6.379 8.158 1.00 71.38 162 ASN A N 1
ATOM 1311 C CA . ASN A 1 162 ? 12.305 5.129 7.733 1.00 71.38 162 ASN A CA 1
ATOM 1312 C C . ASN A 1 162 ? 11.466 3.878 8.079 1.00 71.38 162 ASN A C 1
ATOM 1314 O O . ASN A 1 162 ? 11.472 2.880 7.358 1.00 71.38 162 ASN A O 1
ATOM 1318 N N . LEU A 1 163 ? 10.652 3.947 9.129 1.00 76.50 163 LEU A N 1
ATOM 1319 C CA . LEU A 1 163 ? 9.791 2.852 9.581 1.00 76.50 163 LEU A CA 1
ATOM 1320 C C . LEU A 1 163 ? 8.379 2.913 8.975 1.00 76.50 163 LEU A C 1
ATOM 1322 O O . LEU A 1 163 ? 7.549 2.059 9.268 1.00 76.50 163 LEU A O 1
ATOM 1326 N N . GLN A 1 164 ? 8.062 3.924 8.159 1.00 82.19 164 GLN A N 1
ATOM 1327 C CA . GLN A 1 164 ? 6.715 4.109 7.612 1.00 82.19 164 GLN A CA 1
ATOM 1328 C C . GLN A 1 164 ? 6.461 3.155 6.441 1.00 82.19 164 GLN A C 1
ATOM 1330 O O . GLN A 1 164 ? 6.823 3.474 5.316 1.00 82.19 164 GLN A O 1
ATOM 1335 N N . CYS A 1 165 ? 5.811 2.015 6.679 1.00 87.38 165 CYS A N 1
ATOM 1336 C CA . CYS A 1 165 ? 5.275 1.137 5.634 1.00 87.38 165 CYS A CA 1
ATOM 1337 C C . CYS A 1 165 ? 3.883 0.603 5.968 1.00 87.38 165 CYS A C 1
ATOM 1339 O O . CYS A 1 165 ? 3.371 0.775 7.076 1.00 87.38 165 CYS A O 1
ATOM 1341 N N . VAL A 1 166 ? 3.249 -0.039 4.984 1.00 89.31 166 VAL A N 1
ATOM 1342 C CA . VAL A 1 166 ? 1.892 -0.585 5.128 1.00 89.31 166 VAL A CA 1
ATOM 1343 C C . VAL A 1 166 ? 1.846 -1.632 6.245 1.00 89.31 166 VAL A C 1
ATOM 1345 O O . VAL A 1 166 ? 0.892 -1.664 7.026 1.00 89.31 166 VAL A O 1
ATOM 1348 N N . LYS A 1 167 ? 2.900 -2.438 6.397 1.00 91.94 167 LYS A N 1
ATOM 1349 C CA . LYS A 1 167 ? 3.004 -3.414 7.483 1.00 91.94 167 LYS A CA 1
ATOM 1350 C C . LYS A 1 167 ? 3.010 -2.765 8.869 1.00 91.94 167 LYS A C 1
ATOM 1352 O O . LYS A 1 167 ? 2.178 -3.135 9.694 1.00 91.94 167 LYS A O 1
ATOM 1357 N N . THR A 1 168 ? 3.856 -1.763 9.117 1.00 89.56 168 THR A N 1
ATOM 1358 C CA . THR A 1 168 ? 3.934 -1.108 10.437 1.00 89.56 168 THR A CA 1
ATOM 1359 C C . THR A 1 168 ? 2.618 -0.452 10.834 1.00 89.56 168 THR A C 1
ATOM 1361 O O . THR A 1 168 ? 2.185 -0.606 11.976 1.00 89.56 168 THR A O 1
ATOM 1364 N N . VAL A 1 169 ? 1.937 0.244 9.913 1.00 90.38 169 VAL A N 1
ATOM 1365 C CA . VAL A 1 169 ? 0.617 0.821 10.230 1.00 90.38 169 VAL A CA 1
ATOM 1366 C C . VAL A 1 169 ? -0.417 -0.267 10.517 1.00 90.38 169 VAL A C 1
ATOM 1368 O O . VAL A 1 169 ? -1.213 -0.108 11.438 1.00 90.38 169 VAL A O 1
ATOM 1371 N N . SER A 1 170 ? -0.386 -1.383 9.785 1.00 92.06 170 SER A N 1
ATOM 1372 C CA . SER A 1 170 ? -1.313 -2.503 9.986 1.00 92.06 170 SER A CA 1
ATOM 1373 C C . SER A 1 170 ? -1.147 -3.135 11.370 1.00 92.06 170 SER A C 1
ATOM 1375 O O . SER A 1 170 ? -2.129 -3.341 12.083 1.00 92.06 170 SER A O 1
ATOM 1377 N N . GLU A 1 171 ? 0.095 -3.394 11.780 1.00 93.06 171 GLU A N 1
ATOM 1378 C CA . GLU A 1 171 ? 0.424 -3.987 13.080 1.00 93.06 171 GLU A CA 1
ATOM 1379 C C . GLU A 1 171 ? 0.056 -3.056 14.243 1.00 93.06 171 GLU A C 1
ATOM 1381 O O . GLU A 1 171 ? -0.585 -3.476 15.211 1.00 93.06 171 GLU A O 1
ATOM 1386 N N . GLN A 1 172 ? 0.391 -1.768 14.134 1.00 91.62 172 GLN A N 1
ATOM 1387 C CA . GLN A 1 172 ? 0.059 -0.786 15.168 1.00 91.62 172 GLN A CA 1
ATOM 1388 C C . GLN A 1 172 ? -1.451 -0.556 15.277 1.00 91.62 172 GLN A C 1
ATOM 1390 O O . GLN A 1 172 ? -1.992 -0.514 16.384 1.00 91.62 172 GLN A O 1
ATOM 1395 N N . ALA A 1 173 ? -2.151 -0.456 14.146 1.00 91.88 173 ALA A N 1
ATOM 1396 C CA . ALA A 1 173 ? -3.602 -0.321 14.118 1.00 91.88 173 ALA A CA 1
ATOM 1397 C C . ALA A 1 173 ? -4.295 -1.537 14.746 1.00 91.88 173 ALA A C 1
ATOM 1399 O O . ALA A 1 173 ? -5.275 -1.375 15.475 1.00 91.88 173 ALA A O 1
ATOM 1400 N N . HIS A 1 174 ? -3.768 -2.745 14.527 1.00 94.06 174 HIS A N 1
ATOM 1401 C CA . HIS A 1 174 ? -4.288 -3.959 15.150 1.00 94.06 174 HIS A CA 1
ATOM 1402 C C . HIS A 1 174 ? -4.119 -3.933 16.678 1.00 94.06 174 HIS A C 1
ATOM 1404 O O . HIS A 1 174 ? -5.080 -4.169 17.410 1.00 94.06 174 HIS A O 1
ATOM 1410 N N . ALA A 1 175 ? -2.944 -3.540 17.180 1.00 92.75 175 ALA A N 1
ATOM 1411 C CA . ALA A 1 175 ? -2.714 -3.383 18.620 1.00 92.75 175 ALA A CA 1
ATOM 1412 C C . ALA A 1 175 ? -3.648 -2.332 19.261 1.00 92.75 175 ALA A C 1
ATOM 1414 O O . ALA A 1 175 ? -4.147 -2.510 20.381 1.00 92.75 175 ALA A O 1
ATOM 1415 N N . VAL A 1 176 ? -3.923 -1.240 18.541 1.00 92.06 176 VAL A N 1
ATOM 1416 C CA . VAL A 1 176 ? -4.889 -0.210 18.950 1.00 92.06 176 VAL A CA 1
ATOM 1417 C C . VAL A 1 176 ? -6.309 -0.770 18.989 1.00 92.06 176 VAL A C 1
ATOM 1419 O O . VAL A 1 176 ? -7.021 -0.543 19.970 1.00 92.06 176 VAL A O 1
ATOM 1422 N N . GLU A 1 177 ? -6.726 -1.505 17.959 1.00 93.62 177 GLU A N 1
ATOM 1423 C CA . GLU A 1 177 ? -8.050 -2.127 17.896 1.00 93.62 177 GLU A CA 1
ATOM 1424 C C . GLU A 1 177 ? -8.289 -3.052 19.100 1.00 93.62 177 GLU A C 1
ATOM 1426 O O . GLU A 1 177 ? -9.306 -2.916 19.786 1.00 93.62 177 GLU A O 1
ATOM 1431 N N . GLU A 1 178 ? -7.332 -3.924 19.421 1.00 91.94 178 GLU A N 1
ATOM 1432 C CA . GLU A 1 178 ? -7.416 -4.823 20.579 1.00 91.94 178 GLU A CA 1
ATOM 1433 C C . GLU A 1 178 ? -7.494 -4.053 21.905 1.00 91.94 178 GLU A C 1
ATOM 1435 O O . GLU A 1 178 ? -8.333 -4.337 22.766 1.00 91.94 178 GLU A O 1
ATOM 1440 N N . THR A 1 179 ? -6.697 -2.994 22.050 1.00 91.12 179 THR A N 1
ATOM 1441 C CA . THR A 1 179 ? -6.735 -2.129 23.238 1.00 91.12 179 THR A CA 1
ATOM 1442 C C . THR A 1 179 ? -8.098 -1.446 23.406 1.00 91.12 179 THR A C 1
ATOM 1444 O O . THR A 1 179 ? -8.622 -1.348 24.521 1.00 91.12 179 THR A O 1
ATOM 1447 N N . LEU A 1 180 ? -8.700 -0.970 22.312 1.00 88.00 180 LEU A N 1
ATOM 1448 C CA . LEU A 1 180 ? -10.018 -0.333 22.325 1.00 88.00 180 LEU A CA 1
ATOM 1449 C C . LEU A 1 180 ? -11.135 -1.333 22.644 1.00 88.00 180 LEU A C 1
ATOM 1451 O O . LEU A 1 180 ? -12.036 -0.996 23.418 1.00 88.00 180 LEU A O 1
ATOM 1455 N N . LYS A 1 181 ? -11.059 -2.565 22.121 1.00 87.25 181 LYS A N 1
ATOM 1456 C CA . LYS A 1 181 ? -11.982 -3.654 22.481 1.00 87.25 181 LYS A CA 1
ATOM 1457 C C . LYS A 1 181 ? -11.933 -3.908 23.989 1.00 87.25 181 LYS A C 1
ATOM 1459 O O . LYS A 1 181 ? -12.973 -3.854 24.646 1.00 87.25 181 LYS A O 1
ATOM 1464 N N . LEU A 1 182 ? -10.740 -4.085 24.563 1.00 81.94 182 LEU A N 1
ATOM 1465 C CA . LEU A 1 182 ? -10.555 -4.331 26.001 1.00 81.94 182 LEU A CA 1
ATOM 1466 C C . LEU A 1 182 ? -11.100 -3.194 26.882 1.00 81.94 182 LEU A C 1
ATOM 1468 O O . LEU A 1 182 ? -11.787 -3.459 27.873 1.00 81.94 182 LEU A O 1
ATOM 1472 N N . LYS A 1 183 ? -10.860 -1.929 26.511 1.00 76.38 183 LYS A N 1
ATOM 1473 C CA . LYS A 1 183 ? -11.421 -0.764 27.224 1.00 76.38 183 LYS A CA 1
ATOM 1474 C C . LYS A 1 183 ? -12.951 -0.732 27.156 1.00 76.38 183 LYS A C 1
ATOM 1476 O O . LYS A 1 183 ? -13.597 -0.559 28.189 1.00 76.38 183 LYS A O 1
ATOM 1481 N N . GLY A 1 184 ? -13.530 -0.992 25.983 1.00 68.25 184 GLY A N 1
ATOM 1482 C CA . GLY A 1 184 ? -14.982 -1.075 25.805 1.00 68.25 184 GLY A CA 1
ATOM 1483 C C . GLY A 1 184 ? -15.632 -2.199 26.622 1.00 68.25 184 GLY A C 1
ATOM 1484 O O . GLY A 1 184 ? -16.729 -2.024 27.151 1.00 68.25 184 GLY A O 1
ATOM 1485 N N . PHE A 1 185 ? -14.950 -3.336 26.797 1.00 57.91 185 PHE A N 1
ATOM 1486 C CA . PHE A 1 185 ? -15.397 -4.403 27.703 1.00 57.91 185 PHE A CA 1
ATOM 1487 C C . PHE A 1 185 ? -15.313 -3.997 29.183 1.00 57.91 185 PHE A C 1
ATOM 1489 O O . PHE A 1 185 ? -16.218 -4.317 29.958 1.00 57.91 185 PHE A O 1
ATOM 1496 N N . GLY A 1 186 ? -14.265 -3.271 29.582 1.00 57.44 186 GLY A N 1
ATOM 1497 C CA . GLY A 1 186 ? -14.098 -2.768 30.950 1.00 57.44 186 GLY A CA 1
ATOM 1498 C C . GLY A 1 186 ? -15.175 -1.761 31.365 1.00 57.44 186 GLY A C 1
ATOM 1499 O O . GLY A 1 186 ? -15.693 -1.833 32.480 1.00 57.44 186 GLY A O 1
ATOM 1500 N N . GLU A 1 187 ? -15.567 -0.860 30.465 1.00 56.12 187 GLU A N 1
ATOM 1501 C CA . GLU A 1 187 ? -16.628 0.129 30.706 1.00 56.12 187 GLU A CA 1
ATOM 1502 C C . GLU A 1 187 ? -18.018 -0.515 30.804 1.00 56.12 187 GLU A C 1
ATOM 1504 O O . GLU A 1 187 ? -18.789 -0.181 31.705 1.00 56.12 187 GLU A O 1
ATOM 1509 N N . ARG A 1 188 ? -18.318 -1.510 29.955 1.00 57.00 188 ARG A N 1
ATOM 1510 C CA . ARG A 1 188 ? -19.584 -2.266 30.025 1.00 57.00 188 ARG A CA 1
ATOM 1511 C C . ARG A 1 188 ? -19.723 -3.059 31.325 1.00 57.00 188 ARG A C 1
ATOM 1513 O O . ARG A 1 188 ? -20.815 -3.102 31.886 1.00 57.00 188 ARG A O 1
ATOM 1520 N N . LYS A 1 189 ? -18.631 -3.638 31.841 1.00 52.28 189 LYS A N 1
ATOM 1521 C CA . LYS A 1 189 ? -18.642 -4.299 33.158 1.00 52.28 189 LYS A CA 1
ATOM 1522 C C . LYS A 1 189 ? -18.871 -3.299 34.292 1.00 52.28 189 LYS A C 1
ATOM 1524 O O . LYS A 1 189 ? -19.703 -3.558 35.151 1.00 52.28 189 LYS A O 1
ATOM 1529 N N . LYS A 1 190 ? -18.210 -2.135 34.285 1.00 53.84 190 LYS A N 1
ATOM 1530 C CA . LYS A 1 190 ? -18.427 -1.096 35.315 1.00 53.84 190 LYS A CA 1
ATOM 1531 C C . LYS A 1 190 ? -19.872 -0.581 35.344 1.00 53.84 190 LYS A C 1
ATOM 1533 O O . LYS A 1 190 ? -20.416 -0.375 36.422 1.00 53.84 190 LYS A O 1
ATOM 1538 N N . LEU A 1 191 ? -20.511 -0.432 34.183 1.00 54.22 191 LEU A N 1
ATOM 1539 C CA . LEU A 1 191 ? -21.924 -0.043 34.091 1.00 54.22 191 LEU A CA 1
ATOM 1540 C C . LEU A 1 191 ? -22.890 -1.134 34.583 1.00 54.22 191 LEU A C 1
ATOM 1542 O O . LEU A 1 191 ? -23.966 -0.802 35.069 1.00 54.22 191 LEU A O 1
ATOM 1546 N N . GLN A 1 192 ? -22.523 -2.418 34.504 1.00 52.34 192 GLN A N 1
ATOM 1547 C CA . GLN A 1 192 ? -23.317 -3.497 35.107 1.00 52.34 192 GLN A CA 1
ATOM 1548 C C . GLN A 1 192 ? -23.183 -3.553 36.635 1.00 52.34 192 GLN A C 1
ATOM 1550 O O . GLN A 1 192 ? -24.170 -3.833 37.305 1.00 52.34 192 GLN A O 1
ATOM 1555 N N . TYR A 1 193 ? -22.007 -3.254 37.196 1.00 52.84 193 TYR A N 1
ATOM 1556 C CA . TYR A 1 193 ? -21.795 -3.279 38.652 1.00 52.84 193 TYR A CA 1
ATOM 1557 C C . TYR A 1 193 ? -22.320 -2.040 39.393 1.00 52.84 193 TYR A C 1
ATOM 1559 O O . TYR A 1 193 ? -22.587 -2.133 40.583 1.00 52.84 193 TYR A O 1
ATOM 1567 N N . ASN A 1 194 ? -22.503 -0.906 38.712 1.00 52.03 194 ASN A N 1
ATOM 1568 C CA . ASN A 1 194 ? -23.035 0.324 39.319 1.00 52.03 194 ASN A CA 1
ATOM 1569 C C . ASN A 1 194 ? -24.573 0.443 39.254 1.00 52.03 194 ASN A C 1
ATOM 1571 O O . ASN A 1 194 ? -25.112 1.479 39.632 1.00 52.03 194 ASN A O 1
ATOM 1575 N N . ASN A 1 195 ? -25.268 -0.580 38.748 1.00 49.06 195 ASN A N 1
ATOM 1576 C CA . ASN A 1 195 ? -26.734 -0.646 38.676 1.00 49.06 195 ASN A CA 1
ATOM 1577 C C . ASN A 1 195 ? -27.323 -1.724 39.615 1.00 49.06 195 ASN A C 1
ATOM 1579 O O . ASN A 1 195 ? -28.418 -2.225 39.356 1.00 49.06 195 ASN A O 1
ATOM 1583 N N . ILE A 1 196 ? -26.595 -2.093 40.677 1.00 45.12 196 ILE A N 1
ATOM 1584 C CA . ILE A 1 196 ? -27.053 -2.975 41.765 1.00 45.12 196 ILE A CA 1
ATOM 1585 C C . ILE A 1 196 ? -27.003 -2.198 43.076 1.00 45.12 196 ILE A C 1
ATOM 1587 O O . ILE A 1 196 ? -25.955 -1.560 43.323 1.00 45.12 196 ILE A O 1
#

Mean predicted aligned error: 17.34 Å

Nearest PDB structures (foldseek):
  7r24-assembly1_A  TM=4.019E-01  e=1.018E+00  Rattus norvegicus

Sequence (196 aa):
MDSTNATKLEKLTKTFNQPLGLLTLEAFPIGNPVIEPTMVSFDECIENTNEIIERIIPNKEERMEMNKHLALKSIRSVYDIEEIKKIKQKEAESVHDYTSRFYDKLYNCLPDLDSRITDQEDSNEGNPFSSEDNYLRKELFSTCLRGLAYRIANHTQIPTQNLQCVKTVSEQAHAVEETLKLKGFGERKKLQYNNI

Foldseek 3Di:
DDPVVVVVVVVVVVVVPDPPPPPDPVPDCPDPPPDPPPCPDPVVVVVVVVVVCVVPPDDPVRVVVVVVVVVVLVVLLVVLLVVLLPQAQDVPRALVNSLVVSVVSVCVSPVPDDCCLAAPFQPDPPDGDDPVSLVVQQSSLVSSLVRYDPQLSVQQDDDDSRRRHSNNSSVSSNVSRVVVVVVVVVVVVVVVVVVD

pLDDT: mean 70.93, std 18.2, range [37.66, 97.5]

Organism: Strongyloides stercoralis (NCBI:txid6248)